Protein AF-A0A7J2LQW2-F1 (afdb_monomer_lite)

Sequence (374 aa):
MGKTPFALLLSLLLRRKNINVIALDFNSLNPDFYEIMKRVYTGKLSVITEVNGERFSYPMAIYEATTKSGGKVWVVSRADKYRYIPYPPYLIFDTIIKLKKIIREPTFIIVDTNLNIPAFNIALASSLELAKKLTSMFRDIYFFHIWTPGTLRKAPFGLTMMHEKTEIELIGSTVTTFSRYGIPLFGRNGENIIHIVTPRFFEAVLPDSFRAKILFLLRRIFGGTLNEAMVPIYDERRFWGNLLVELPTAYERSLRLITIRELSLMKSEFDRVVRELITTYRDFAVEADPLDIEIVFFSFILNHAMERATRTMPLNMIIIPFMVRKLVNFVDAMLLPSVLSEDSIIEREGIIGKIFEIWVNKVLLPGKIRMLRE

pLDDT: mean 81.68, std 13.3, range [39.91, 96.75]

Foldseek 3Di:
DDPLLVLLLLQLLQQQVQAAEESEEQALDPPPSLVLVCLAFPFDWDWDQDDPPHGQPAIKIWTFGDDPDGYTYIYIYGPPSNPPDRDQPLSVLVVVLRVCRVPVDRYDYRYDHPDDLLSLQDPDPSSLVSLQSSVVVDLAAAAEDEDELQQLPVDQQPDDPPPDDHNLRSNQVRLCNNLVVVRCNCHNFNLRYQYEYEFAAADADAQDPVLVVLVVVLCVVLPNDPPPLQACHPDPVSVLVVCLVLQLVQLQQDLAGDGSVNSNVLSVVLVVSSVVCCVVPVCCSPPPDSRSSSRSVSSSCCSSQQPPVRRHGHLSYQYDYYDHNQVVVVSVCSPDPDRDHSCVSLVSCPSVSSSVSSSCVRRVVVPSSSVSSD

Radius of gyration: 21.35 Å; chains: 1; bounding box: 48×47×58 Å

Secondary structure (DSSP, 8-state):
--HHHHHHHHHHHHHHTT--EEEEE---SSS-HHHHHHHH-EEEEEEEEEETTEEEEEEEEEEEEE-SSSS-EEEEEETTGGG-PPPPHHHHHHHHHHHHHH--S--EEEEE-S--GGGG----HHHHHHHHHHHHH-S---EEEEE-HHHH--SPTT---TTPPPHHHHHHHHHHHHHHTT--TT-SSSTTEEEEE-----S-----HHHHHHHHHHHHHTTS---GGGSTTS-HHHHHHHHHHHHHHHHHH------HHHHHHHHHHHHHHHHHHHHHSTTHHHH--HHHHHHHHHHHHHHHHSBTTTTB--TTEEE-SS--HHHHHHHHHTTSSS---HHHHHHHHHHHHHHHHHHIIIIITTTHHHHTT-

Structure (mmCIF, N/CA/C/O backbone):
data_AF-A0A7J2LQW2-F1
#
_entry.id   AF-A0A7J2LQW2-F1
#
loop_
_atom_site.group_PDB
_atom_site.id
_atom_site.type_symbol
_atom_site.label_atom_id
_atom_site.label_alt_id
_atom_site.label_comp_id
_atom_site.label_asym_id
_atom_site.label_entity_id
_atom_site.label_seq_id
_atom_site.pdbx_PDB_ins_code
_atom_site.Cartn_x
_atom_site.Cartn_y
_atom_site.Cartn_z
_atom_site.occupancy
_atom_site.B_iso_or_equiv
_atom_site.auth_seq_id
_atom_site.auth_comp_id
_atom_site.auth_asym_id
_atom_site.auth_atom_id
_atom_site.pdbx_PDB_model_num
ATOM 1 N N . MET A 1 1 ? 12.384 -3.737 4.140 1.00 39.91 1 MET A N 1
ATOM 2 C CA . MET A 1 1 ? 12.402 -2.266 4.311 1.00 39.91 1 MET A CA 1
ATOM 3 C C . MET A 1 1 ? 10.997 -1.709 4.094 1.00 39.91 1 MET A C 1
ATOM 5 O O . MET A 1 1 ? 10.323 -2.185 3.191 1.00 39.91 1 MET A O 1
ATOM 9 N N . GLY A 1 2 ? 10.578 -0.699 4.868 1.00 59.34 2 GLY A N 1
ATOM 10 C CA . GLY A 1 2 ? 9.870 0.457 4.292 1.00 59.34 2 GLY A CA 1
ATOM 11 C C . GLY A 1 2 ? 8.355 0.646 4.470 1.00 59.34 2 GLY A C 1
ATOM 12 O O . GLY A 1 2 ? 7.875 1.667 3.999 1.00 59.34 2 GLY A O 1
ATOM 13 N N . LYS A 1 3 ? 7.579 -0.234 5.126 1.00 74.81 3 LYS A N 1
ATOM 14 C CA . LYS A 1 3 ? 6.113 -0.017 5.265 1.00 74.81 3 LYS A CA 1
ATOM 15 C C . LYS A 1 3 ? 5.741 1.087 6.262 1.00 74.81 3 LYS A C 1
ATOM 17 O O . LYS A 1 3 ? 4.879 1.908 5.956 1.00 74.81 3 LYS A O 1
ATOM 22 N N . THR A 1 4 ? 6.433 1.146 7.397 1.00 80.56 4 THR A N 1
ATOM 23 C CA . THR A 1 4 ? 6.228 2.148 8.454 1.00 80.56 4 THR A CA 1
ATOM 24 C C . THR A 1 4 ? 6.240 3.594 7.948 1.00 80.56 4 THR A C 1
ATOM 26 O O . THR A 1 4 ? 5.306 4.325 8.263 1.00 80.56 4 THR A O 1
ATOM 29 N N . PRO A 1 5 ? 7.211 4.019 7.114 1.00 79.44 5 PRO A N 1
ATOM 30 C CA . PRO A 1 5 ? 7.138 5.276 6.376 1.00 79.44 5 PRO A CA 1
ATOM 31 C C . PRO A 1 5 ? 5.784 5.631 5.752 1.00 79.44 5 PRO A C 1
ATOM 33 O O . PRO A 1 5 ? 5.264 6.727 5.951 1.00 79.44 5 PRO A O 1
ATOM 36 N N . PHE A 1 6 ? 5.194 4.694 5.009 1.00 83.69 6 PHE A N 1
ATOM 37 C CA . PHE A 1 6 ? 3.928 4.914 4.319 1.00 83.69 6 PHE A CA 1
ATOM 38 C C . PHE A 1 6 ? 2.755 4.944 5.295 1.00 83.69 6 PHE A C 1
ATOM 40 O O . PHE A 1 6 ? 1.860 5.773 5.142 1.00 83.69 6 PHE A O 1
ATOM 47 N N . ALA A 1 7 ? 2.776 4.083 6.318 1.00 89.06 7 ALA A N 1
ATOM 48 C CA . ALA A 1 7 ? 1.784 4.099 7.391 1.00 89.06 7 ALA A CA 1
ATOM 49 C C . ALA A 1 7 ? 1.795 5.438 8.148 1.00 89.06 7 ALA A C 1
ATOM 51 O O . ALA A 1 7 ? 0.736 6.022 8.397 1.00 89.06 7 ALA A O 1
ATOM 52 N N . LEU A 1 8 ? 2.987 5.963 8.447 1.00 87.44 8 LEU A N 1
ATOM 53 C CA . LEU A 1 8 ? 3.174 7.268 9.069 1.00 87.44 8 LEU A CA 1
ATOM 54 C C . LEU A 1 8 ? 2.647 8.389 8.181 1.00 87.44 8 LEU A C 1
ATOM 56 O O . LEU A 1 8 ? 1.793 9.159 8.617 1.00 87.44 8 LEU A O 1
ATOM 60 N N . LEU A 1 9 ? 3.098 8.449 6.928 1.00 87.69 9 LEU A N 1
ATOM 61 C CA . LEU A 1 9 ? 2.683 9.484 5.990 1.00 87.69 9 LEU A CA 1
ATOM 62 C C . LEU A 1 9 ? 1.159 9.502 5.806 1.00 87.69 9 LEU A C 1
ATOM 64 O O . LEU A 1 9 ? 0.535 10.558 5.902 1.00 87.69 9 LEU A O 1
ATOM 68 N N . LEU A 1 10 ? 0.545 8.333 5.606 1.00 92.06 10 LEU A N 1
ATOM 69 C CA . LEU A 1 10 ? -0.902 8.212 5.447 1.00 92.06 10 LEU A CA 1
ATOM 70 C C . LEU A 1 10 ? -1.658 8.670 6.702 1.00 92.06 10 LEU A C 1
ATOM 72 O O . LEU A 1 10 ? -2.647 9.395 6.590 1.00 92.06 10 LEU A O 1
ATOM 76 N N . SER A 1 11 ? -1.170 8.304 7.891 1.00 93.06 11 SER A N 1
ATOM 77 C CA . SER A 1 11 ? -1.767 8.719 9.165 1.00 93.06 11 SER A CA 1
ATOM 78 C C . SER A 1 11 ? -1.742 10.239 9.337 1.00 93.06 11 SER A C 1
ATOM 80 O O . SER A 1 11 ? -2.763 10.840 9.675 1.00 93.06 11 SER A O 1
ATOM 82 N N . LEU A 1 12 ? -0.602 10.876 9.051 1.00 90.94 12 LEU A N 1
ATOM 83 C CA . LEU A 1 12 ? -0.445 12.329 9.153 1.00 90.94 12 LEU A CA 1
ATOM 84 C C . LEU A 1 12 ? -1.312 13.075 8.128 1.00 90.94 12 LEU A C 1
ATOM 86 O O . LEU A 1 12 ? -1.996 14.039 8.478 1.00 90.94 12 LEU A O 1
ATOM 90 N N . LEU A 1 13 ? -1.333 12.615 6.873 1.00 92.44 13 LEU A N 1
ATOM 91 C CA . LEU A 1 13 ? -2.119 13.240 5.805 1.00 92.44 13 LEU A CA 1
ATOM 92 C C . LEU A 1 13 ? -3.627 13.179 6.076 1.00 92.44 13 LEU A C 1
ATOM 94 O O . LEU A 1 13 ? -4.317 14.183 5.897 1.00 92.44 13 LEU A O 1
ATOM 98 N N . LEU A 1 14 ? -4.144 12.033 6.532 1.00 94.44 14 LEU A N 1
ATOM 99 C CA . LEU A 1 14 ? -5.560 11.897 6.889 1.00 94.44 14 LEU A CA 1
ATOM 100 C C . LEU A 1 14 ? -5.917 12.816 8.059 1.00 94.44 14 LEU A C 1
ATOM 102 O O . LEU A 1 14 ? -6.865 13.598 7.967 1.00 94.44 14 LEU A O 1
ATOM 106 N N . ARG A 1 15 ? -5.103 12.811 9.118 1.00 93.81 15 ARG A N 1
ATOM 107 C CA . ARG A 1 15 ? -5.298 13.690 10.273 1.00 93.81 15 ARG A CA 1
ATOM 108 C C . ARG A 1 15 ? -5.349 15.162 9.885 1.00 93.81 15 ARG A C 1
ATOM 110 O O . ARG A 1 15 ? -6.221 15.900 10.345 1.00 93.81 15 ARG A O 1
ATOM 117 N N . ARG A 1 16 ? -4.430 15.618 9.025 1.00 91.69 16 ARG A N 1
ATOM 118 C CA . ARG A 1 16 ? -4.406 17.003 8.517 1.00 91.69 16 ARG A CA 1
ATOM 119 C C . ARG A 1 16 ? -5.678 17.402 7.782 1.00 91.69 16 ARG A C 1
ATOM 121 O O . ARG A 1 16 ? -6.034 18.573 7.803 1.00 91.69 16 ARG A O 1
ATOM 128 N N . LYS A 1 17 ? -6.398 16.434 7.223 1.00 92.25 17 LYS A N 1
ATOM 129 C CA . LYS A 1 17 ? -7.688 16.624 6.551 1.00 92.25 17 LYS A CA 1
ATOM 130 C C . LYS A 1 17 ? -8.886 16.505 7.501 1.00 92.25 17 LYS A C 1
ATOM 132 O O . LYS A 1 17 ? -9.990 16.235 7.049 1.00 92.25 17 LYS A O 1
ATOM 137 N N . ASN A 1 18 ? -8.681 16.724 8.803 1.00 94.31 18 ASN A N 1
ATOM 138 C CA . ASN A 1 18 ? -9.702 16.615 9.855 1.00 94.31 18 ASN A CA 1
ATOM 139 C C . ASN A 1 18 ? -10.311 15.209 10.006 1.00 94.31 18 ASN A C 1
ATOM 141 O O . ASN A 1 18 ? -11.432 15.064 10.488 1.00 94.31 18 ASN A O 1
ATOM 145 N N . ILE A 1 19 ? -9.580 14.164 9.612 1.00 95.00 19 ILE A N 1
ATOM 146 C CA . ILE A 1 19 ? -10.032 12.777 9.750 1.00 95.00 19 ILE A CA 1
ATOM 147 C C . ILE A 1 19 ? -9.387 12.170 10.986 1.00 95.00 19 ILE A C 1
ATOM 149 O O . ILE A 1 19 ? -8.173 12.242 11.159 1.00 95.00 19 ILE A O 1
ATOM 153 N N . ASN A 1 20 ? -10.192 11.551 11.841 1.00 96.31 20 ASN A N 1
ATOM 154 C CA . ASN A 1 20 ? -9.673 10.865 13.013 1.00 96.31 20 ASN A CA 1
ATOM 155 C C . ASN A 1 20 ? -8.912 9.587 12.611 1.00 96.31 20 ASN A C 1
ATOM 157 O O . ASN A 1 20 ? -9.374 8.822 11.757 1.00 96.31 20 ASN A O 1
ATOM 161 N N . VAL A 1 21 ? -7.774 9.323 13.254 1.00 96.50 21 VAL A N 1
ATOM 162 C CA . VAL A 1 21 ? -6.880 8.206 12.909 1.00 96.50 21 VAL A CA 1
ATOM 163 C C . VAL A 1 21 ? -6.527 7.377 14.140 1.00 96.50 21 VAL A C 1
ATOM 165 O O . VAL A 1 21 ? -6.181 7.911 15.190 1.00 96.50 21 VAL A O 1
ATOM 168 N N . ILE A 1 22 ? -6.563 6.055 13.990 1.00 96.75 22 ILE A N 1
ATOM 169 C CA . ILE A 1 22 ? -5.930 5.111 14.910 1.00 96.75 22 ILE A CA 1
ATOM 170 C C . ILE A 1 22 ? -4.676 4.576 14.216 1.00 96.75 22 ILE A C 1
ATOM 172 O O . ILE A 1 22 ? -4.778 3.834 13.241 1.00 96.75 22 ILE A O 1
ATOM 176 N N . ALA A 1 23 ? -3.507 4.969 14.707 1.00 94.56 23 ALA A N 1
ATOM 177 C CA . ALA A 1 23 ? -2.205 4.495 14.258 1.00 94.56 23 ALA A CA 1
ATOM 178 C C . ALA A 1 23 ? -1.818 3.260 15.082 1.00 94.56 23 ALA A C 1
ATOM 180 O O . ALA A 1 23 ? -1.427 3.388 16.240 1.00 94.56 23 ALA A O 1
ATOM 181 N N . LEU A 1 24 ? -1.980 2.069 14.509 1.00 93.00 24 LEU A N 1
ATOM 182 C CA . LEU A 1 24 ? -1.768 0.790 15.179 1.00 93.00 24 LEU A CA 1
ATOM 183 C C . LEU A 1 24 ? -0.436 0.173 14.758 1.00 93.00 24 LEU A C 1
ATOM 185 O O . LEU A 1 24 ? -0.242 -0.169 13.594 1.00 93.00 24 LEU A O 1
ATOM 189 N N . ASP A 1 25 ? 0.464 0.000 15.715 1.00 89.38 25 ASP A N 1
ATOM 190 C CA . ASP A 1 25 ? 1.800 -0.529 15.487 1.00 89.38 25 ASP A CA 1
ATOM 191 C C . ASP A 1 25 ? 1.918 -1.989 15.942 1.00 89.38 25 ASP A C 1
ATOM 193 O O . ASP A 1 25 ? 1.952 -2.308 17.137 1.00 89.38 25 ASP A O 1
ATOM 197 N N . PHE A 1 26 ? 2.008 -2.881 14.957 1.00 87.12 26 PHE A N 1
ATOM 198 C CA . PHE A 1 26 ? 2.367 -4.286 15.133 1.00 87.12 26 PHE A CA 1
ATOM 199 C C . PHE A 1 26 ? 3.705 -4.637 14.489 1.00 87.12 26 PHE A C 1
ATOM 201 O O . PHE A 1 26 ? 4.061 -5.819 14.417 1.00 87.12 26 PHE A O 1
ATOM 208 N N . ASN A 1 27 ? 4.463 -3.640 14.039 1.00 77.25 27 ASN A N 1
ATOM 209 C CA . ASN A 1 27 ? 5.813 -3.853 13.574 1.00 77.25 27 ASN A CA 1
ATOM 210 C C . ASN A 1 27 ? 6.744 -4.002 14.789 1.00 77.25 27 ASN A C 1
ATOM 212 O O . ASN A 1 27 ? 6.784 -3.175 15.698 1.00 77.25 27 ASN A O 1
ATOM 216 N N . SER A 1 28 ? 7.475 -5.114 14.841 1.00 64.19 28 SER A N 1
ATOM 217 C CA . SER A 1 28 ? 8.433 -5.407 15.914 1.00 64.19 28 SER A CA 1
ATOM 218 C C . SER A 1 28 ? 9.853 -4.929 15.601 1.00 64.19 28 SER A C 1
ATOM 220 O O . SER A 1 28 ? 10.755 -5.169 16.395 1.00 64.19 28 SER A O 1
ATOM 222 N N . LEU A 1 29 ? 10.073 -4.324 14.432 1.00 63.72 29 LEU A N 1
ATOM 223 C CA . LEU A 1 29 ? 11.376 -3.845 13.974 1.00 63.72 29 LEU A CA 1
ATOM 224 C C . LEU A 1 29 ? 11.403 -2.316 13.944 1.00 63.72 29 LEU A C 1
ATOM 226 O O . LEU A 1 29 ? 10.379 -1.688 13.692 1.00 63.72 29 LEU A O 1
ATOM 230 N N . ASN A 1 30 ? 12.590 -1.732 14.125 1.00 58.97 30 ASN A N 1
ATOM 231 C CA . ASN A 1 30 ? 12.805 -0.311 13.854 1.00 58.97 30 ASN A CA 1
ATOM 232 C C . ASN A 1 30 ? 12.555 -0.017 12.363 1.00 58.97 30 ASN A C 1
ATOM 234 O O . ASN A 1 30 ? 12.990 -0.806 11.513 1.00 58.97 30 ASN A O 1
ATOM 238 N N . PRO A 1 31 ? 11.894 1.102 12.014 1.00 65.38 31 PRO A N 1
ATOM 239 C CA . PRO A 1 31 ? 11.386 2.175 12.885 1.00 65.38 31 PRO A CA 1
ATOM 240 C C . PRO A 1 31 ? 10.177 1.797 13.745 1.00 65.38 31 PRO A C 1
ATOM 242 O O . PRO A 1 31 ? 9.243 1.161 13.271 1.00 65.38 31 PRO A O 1
ATOM 245 N N . ASP A 1 32 ? 10.167 2.292 14.981 1.00 75.88 32 ASP A N 1
ATOM 246 C CA . ASP A 1 32 ? 9.054 2.142 15.917 1.00 75.88 32 ASP A CA 1
ATOM 247 C C . ASP A 1 32 ? 7.948 3.175 15.629 1.00 75.88 32 ASP A C 1
ATOM 249 O O . ASP A 1 32 ? 8.036 4.329 16.056 1.00 75.88 32 ASP A O 1
ATOM 253 N N . PHE A 1 33 ? 6.917 2.775 14.874 1.00 81.69 33 PHE A N 1
ATOM 254 C CA . PHE A 1 33 ? 5.819 3.659 14.465 1.00 81.69 33 PHE A CA 1
ATOM 255 C C . PHE A 1 33 ? 5.127 4.329 15.662 1.00 81.69 33 PHE A C 1
ATOM 257 O O . PHE A 1 33 ? 4.830 5.527 15.626 1.00 81.69 33 PHE A O 1
ATOM 264 N N . TYR A 1 34 ? 4.916 3.571 16.737 1.00 84.94 34 TYR A N 1
ATOM 265 C CA . TYR A 1 34 ? 4.301 4.051 17.967 1.00 84.94 34 TYR A CA 1
ATOM 266 C C . TYR A 1 34 ? 5.152 5.116 18.669 1.00 84.94 34 TYR A C 1
ATOM 268 O O . TYR A 1 34 ? 4.647 6.189 19.010 1.00 84.94 34 TYR A O 1
ATOM 276 N N . GLU A 1 35 ? 6.449 4.861 18.851 1.00 82.31 35 GLU A N 1
ATOM 277 C CA . GLU A 1 35 ? 7.346 5.816 19.510 1.00 82.31 35 GLU A CA 1
ATOM 278 C C . GLU A 1 35 ? 7.574 7.076 18.673 1.00 82.31 35 GLU A C 1
ATOM 280 O O . GLU A 1 35 ? 7.648 8.172 19.230 1.00 82.31 35 GLU A O 1
ATOM 285 N N . ILE A 1 36 ? 7.612 6.958 17.344 1.00 80.81 36 ILE A N 1
ATOM 286 C CA . ILE A 1 36 ? 7.686 8.116 16.445 1.00 80.81 36 ILE A CA 1
ATOM 287 C C . ILE A 1 36 ? 6.479 9.030 16.660 1.00 80.81 36 ILE A C 1
ATOM 289 O O . ILE A 1 36 ? 6.639 10.218 16.934 1.00 80.81 36 ILE A O 1
ATOM 293 N N . MET A 1 37 ? 5.266 8.480 16.594 1.00 84.81 37 MET A N 1
ATOM 294 C CA . MET A 1 37 ? 4.038 9.262 16.747 1.00 84.81 37 MET A CA 1
ATOM 295 C C . MET A 1 37 ? 3.926 9.893 18.145 1.00 84.81 37 MET A C 1
ATOM 297 O O . MET A 1 37 ? 3.519 11.047 18.262 1.00 84.81 37 MET A O 1
ATOM 301 N N . LYS A 1 38 ? 4.364 9.198 19.202 1.00 84.88 38 LYS A N 1
ATOM 302 C CA . LYS A 1 38 ? 4.443 9.754 20.567 1.00 84.88 38 LYS A CA 1
ATOM 303 C C . LYS A 1 38 ? 5.435 10.902 20.728 1.00 84.88 38 LYS A C 1
ATOM 305 O O . LYS A 1 38 ? 5.290 11.687 21.656 1.00 84.88 38 LYS A O 1
ATOM 310 N N . ARG A 1 39 ? 6.463 10.995 19.883 1.00 82.38 39 ARG A N 1
ATOM 311 C CA . ARG A 1 39 ? 7.388 12.141 19.887 1.00 82.38 39 ARG A CA 1
ATOM 312 C C . ARG A 1 39 ? 6.796 13.353 19.173 1.00 82.38 39 ARG A C 1
ATOM 314 O O . ARG A 1 39 ? 7.103 14.475 19.555 1.00 82.38 39 ARG A O 1
ATOM 321 N N . VAL A 1 40 ? 5.949 13.127 18.164 1.00 81.94 40 VAL A N 1
ATOM 322 C CA . VAL A 1 40 ? 5.261 14.199 17.422 1.00 81.94 40 VAL A CA 1
ATOM 323 C C . VAL A 1 40 ? 4.186 14.872 18.275 1.00 81.94 40 VAL A C 1
ATOM 325 O O . VAL A 1 40 ? 4.000 16.087 18.189 1.00 81.94 40 VAL A O 1
ATOM 328 N N . TYR A 1 41 ? 3.470 14.096 19.090 1.00 84.31 41 TYR A N 1
ATOM 329 C CA . TYR A 1 41 ? 2.323 14.578 19.856 1.00 84.31 41 TYR A CA 1
ATOM 330 C C . TYR A 1 41 ? 2.524 14.425 21.357 1.00 84.31 41 TYR A C 1
ATOM 332 O O . TYR A 1 41 ? 3.050 13.423 21.824 1.00 84.31 41 TYR A O 1
ATOM 340 N N . THR A 1 42 ? 2.007 15.380 22.127 1.00 85.88 42 THR A N 1
ATOM 341 C CA . THR A 1 42 ? 1.726 15.160 23.552 1.00 85.88 42 THR A CA 1
ATOM 342 C C . THR A 1 42 ? 0.391 14.431 23.703 1.00 85.88 42 THR A C 1
ATOM 344 O O . THR A 1 42 ? -0.355 14.311 22.736 1.00 85.88 42 THR A O 1
ATOM 347 N N . GLY A 1 43 ? 0.062 13.916 24.887 1.00 89.38 43 GLY A N 1
ATOM 348 C CA . GLY A 1 43 ? -1.100 13.044 25.030 1.00 89.38 43 GLY A CA 1
ATOM 349 C C . GLY A 1 43 ? -1.122 12.240 26.320 1.00 89.38 43 GLY A C 1
ATOM 350 O O . GLY A 1 43 ? -0.210 12.324 27.148 1.00 89.38 43 GLY A O 1
ATOM 351 N N . LYS A 1 44 ? -2.186 11.454 26.485 1.00 92.00 44 LYS A N 1
ATOM 352 C CA . LYS A 1 44 ? -2.431 10.624 27.667 1.00 92.00 44 LYS A CA 1
ATOM 353 C C . LYS A 1 44 ? -2.269 9.149 27.326 1.00 92.00 44 LYS A C 1
ATOM 355 O O . LYS A 1 44 ? -2.882 8.648 26.388 1.00 92.00 44 LYS A O 1
ATOM 360 N N . LEU A 1 45 ? -1.475 8.448 28.132 1.00 92.00 45 LEU A N 1
ATOM 361 C CA . LEU A 1 45 ? -1.301 7.004 28.027 1.00 92.00 45 LEU A CA 1
ATOM 362 C C . LEU A 1 45 ? -2.337 6.266 28.880 1.00 92.00 45 LEU A C 1
ATOM 364 O O . LEU A 1 45 ? -2.580 6.615 30.035 1.00 92.00 45 LEU A O 1
ATOM 368 N N . SER A 1 46 ? -2.895 5.204 28.317 1.00 93.19 46 SER A N 1
ATOM 369 C CA . SER A 1 46 ? -3.708 4.213 29.013 1.00 93.19 46 SER A CA 1
ATOM 370 C C . SER A 1 46 ? -3.302 2.810 28.570 1.00 93.19 46 SER A C 1
ATOM 372 O O . SER A 1 46 ? -2.785 2.625 27.468 1.00 93.19 46 SER A O 1
ATOM 374 N N . VAL A 1 47 ? -3.516 1.818 29.433 1.00 93.12 47 VAL A N 1
ATOM 375 C CA . VAL A 1 47 ? -3.314 0.406 29.097 1.00 93.12 47 VAL A CA 1
ATOM 376 C C . VAL A 1 47 ? -4.640 -0.311 29.257 1.00 93.12 47 VAL A C 1
ATOM 378 O O . VAL A 1 47 ? -5.293 -0.191 30.291 1.00 93.12 47 VAL A O 1
ATOM 381 N N . ILE A 1 48 ? -5.026 -1.055 28.228 1.00 93.44 48 ILE A N 1
ATOM 382 C CA . ILE A 1 48 ? -6.254 -1.842 28.203 1.00 93.44 48 ILE A CA 1
ATOM 383 C C . ILE A 1 48 ? -5.920 -3.326 28.057 1.00 93.44 48 ILE A C 1
ATOM 385 O O . ILE A 1 48 ? -5.005 -3.717 27.331 1.00 93.44 48 ILE A O 1
ATOM 389 N N . THR A 1 49 ? -6.675 -4.166 28.752 1.00 93.06 49 THR A N 1
ATOM 390 C CA . THR A 1 49 ? -6.503 -5.627 28.742 1.00 93.06 49 THR A CA 1
ATOM 391 C C . THR A 1 49 ? -7.751 -6.353 28.253 1.00 93.06 49 THR A C 1
ATOM 393 O O . THR A 1 49 ? -7.653 -7.486 27.783 1.00 93.06 49 THR A O 1
ATOM 396 N N . GLU A 1 50 ? -8.914 -5.701 28.283 1.00 94.00 50 GLU A N 1
ATOM 397 C CA . GLU A 1 50 ? -10.193 -6.264 27.854 1.00 94.00 50 GLU A CA 1
ATOM 398 C C . GLU A 1 50 ? -11.186 -5.188 27.398 1.00 94.00 50 GLU A C 1
ATOM 400 O O . GLU A 1 50 ? -11.029 -4.002 27.691 1.00 94.00 50 GLU A O 1
ATOM 405 N N . VAL A 1 51 ? -12.218 -5.613 26.667 1.00 94.00 51 VAL A N 1
ATOM 406 C CA . VAL A 1 51 ? -13.378 -4.793 26.299 1.00 94.00 51 VAL A CA 1
ATOM 407 C C . VAL A 1 51 ? -14.649 -5.630 26.380 1.00 94.00 51 VAL A C 1
ATOM 409 O O . VAL A 1 51 ? -14.743 -6.681 25.753 1.00 94.00 51 VAL A O 1
ATOM 412 N N . ASN A 1 52 ? -15.647 -5.165 27.136 1.00 91.31 52 ASN A N 1
ATOM 413 C CA . ASN A 1 52 ? -16.922 -5.870 27.341 1.00 91.31 52 ASN A CA 1
ATOM 414 C C . ASN A 1 52 ? -16.738 -7.347 27.767 1.00 91.31 52 ASN A C 1
ATOM 416 O O . ASN A 1 52 ? -17.435 -8.225 27.263 1.00 91.31 52 ASN A O 1
ATOM 420 N N . GLY A 1 53 ? -15.759 -7.632 28.632 1.00 89.81 53 GLY A N 1
ATOM 421 C CA . GLY A 1 53 ? -15.419 -8.992 29.076 1.00 89.81 53 GLY A CA 1
ATOM 422 C C . GLY A 1 53 ? -14.599 -9.831 28.080 1.00 89.81 53 GLY A C 1
ATOM 423 O O . GLY A 1 53 ? -14.148 -10.919 28.428 1.00 89.81 53 GLY A O 1
ATOM 424 N N . GLU A 1 54 ? -14.349 -9.346 26.858 1.00 92.19 54 GLU A N 1
ATOM 425 C CA . GLU A 1 54 ? -13.449 -9.996 25.900 1.00 92.19 54 GLU A CA 1
ATOM 426 C C . GLU A 1 54 ? -12.003 -9.521 26.124 1.00 92.19 54 GLU A C 1
ATOM 428 O O . GLU A 1 54 ? -11.673 -8.358 25.876 1.00 92.19 54 GLU A O 1
ATOM 433 N N . ARG A 1 55 ? -11.109 -10.424 26.540 1.00 92.62 55 ARG A N 1
ATOM 434 C CA . ARG A 1 55 ? -9.681 -10.111 26.725 1.00 92.62 55 ARG A CA 1
ATOM 435 C C . ARG A 1 55 ? -8.960 -9.912 25.399 1.00 92.62 55 ARG A C 1
ATOM 437 O O . ARG A 1 55 ? -9.196 -10.648 24.440 1.00 92.62 55 ARG A O 1
ATOM 444 N N . PHE A 1 56 ? -8.036 -8.960 25.345 1.00 90.81 56 PHE A N 1
ATOM 445 C CA . PHE A 1 56 ? -7.038 -8.924 24.280 1.00 90.81 56 PHE A CA 1
ATOM 446 C C . PHE A 1 56 ? -6.026 -10.052 24.489 1.00 90.81 56 PHE A C 1
ATOM 448 O O . PHE A 1 56 ? -5.678 -10.380 25.622 1.00 90.81 56 PHE A O 1
ATOM 455 N N . SER A 1 57 ? -5.512 -10.625 23.399 1.00 87.62 57 SER A N 1
ATOM 456 C CA . SER A 1 57 ? -4.427 -11.614 23.493 1.00 87.62 57 SER A CA 1
ATOM 457 C C . SER A 1 57 ? -3.147 -11.022 24.084 1.00 87.62 57 SER A C 1
ATOM 459 O O . SER A 1 57 ? -2.376 -11.739 24.713 1.00 87.62 57 SER A O 1
ATOM 461 N N . TYR A 1 58 ? -2.946 -9.715 23.900 1.00 87.69 58 TYR A N 1
ATOM 462 C CA . TYR A 1 58 ? -1.866 -8.937 24.497 1.00 87.69 58 TYR A CA 1
ATOM 463 C C . TYR A 1 58 ? -2.438 -7.610 25.006 1.00 87.69 58 TYR A C 1
ATOM 465 O O . TYR A 1 58 ? -3.247 -7.016 24.291 1.00 87.69 58 TYR A O 1
ATOM 473 N N . PRO A 1 59 ? -2.037 -7.119 26.193 1.00 90.25 59 PRO A N 1
ATOM 474 C CA . PRO A 1 59 ? -2.420 -5.786 26.644 1.00 90.25 59 PRO A CA 1
ATOM 475 C C . PRO A 1 59 ? -2.021 -4.721 25.619 1.00 90.25 59 PRO A C 1
ATOM 477 O O . PRO A 1 59 ? -0.915 -4.758 25.072 1.00 90.25 59 PRO A O 1
ATOM 480 N N . MET A 1 60 ? -2.907 -3.761 25.376 1.00 92.38 60 MET A N 1
ATOM 481 C CA . MET A 1 60 ? -2.681 -2.691 24.408 1.00 92.38 60 MET A CA 1
ATOM 482 C C . MET A 1 60 ? -2.423 -1.377 25.137 1.00 92.38 60 MET A C 1
ATOM 484 O O . MET A 1 60 ? -3.205 -0.963 25.992 1.00 92.38 60 MET A O 1
ATOM 488 N N . ALA A 1 61 ? -1.328 -0.715 24.784 1.00 92.31 61 ALA A N 1
ATOM 489 C CA . ALA A 1 61 ? -1.052 0.660 25.152 1.00 92.31 61 ALA A CA 1
ATOM 490 C C . ALA A 1 61 ? -1.767 1.581 24.157 1.00 92.31 61 ALA A C 1
ATOM 492 O O . ALA A 1 61 ? -1.548 1.483 22.951 1.00 92.31 61 ALA A O 1
ATOM 493 N N . ILE A 1 62 ? -2.629 2.462 24.661 1.00 94.12 62 ILE A N 1
ATOM 494 C CA . ILE A 1 62 ? -3.320 3.485 23.877 1.00 94.12 62 ILE A CA 1
ATOM 495 C C . ILE A 1 62 ? -2.840 4.848 24.352 1.00 94.12 62 ILE A C 1
ATOM 497 O O . ILE A 1 62 ? -3.089 5.250 25.491 1.00 94.12 62 ILE A O 1
ATOM 501 N N . TYR A 1 63 ? -2.177 5.559 23.451 1.00 94.06 63 TYR A N 1
ATOM 502 C CA . TYR A 1 63 ? -1.791 6.946 23.611 1.00 94.06 63 TYR A CA 1
ATOM 503 C C . TYR A 1 63 ? -2.774 7.836 22.850 1.00 94.06 63 TYR A C 1
ATOM 505 O O . TYR A 1 63 ? -2.770 7.878 21.620 1.00 94.06 63 TYR A O 1
ATOM 513 N N . GLU A 1 64 ? -3.641 8.529 23.578 1.00 94.88 64 GLU A N 1
ATOM 514 C CA . GLU A 1 64 ? -4.539 9.530 23.007 1.00 94.88 64 GLU A CA 1
ATOM 515 C C . GLU A 1 64 ? -3.773 10.843 22.846 1.00 94.88 64 GLU A C 1
ATOM 517 O O . GLU A 1 64 ? -3.419 11.492 23.833 1.00 94.88 64 GLU A O 1
ATOM 522 N N . ALA A 1 65 ? -3.472 11.195 21.599 1.00 92.44 65 ALA A N 1
ATOM 523 C CA . ALA A 1 65 ? -2.663 12.352 21.264 1.00 92.44 65 ALA A CA 1
ATOM 524 C C . ALA A 1 65 ? -3.491 13.645 21.285 1.00 92.44 65 ALA A C 1
ATOM 526 O O . ALA A 1 65 ? -4.565 13.745 20.691 1.00 92.44 65 ALA A O 1
ATOM 527 N N . THR A 1 66 ? -2.937 14.668 21.925 1.00 87.94 66 THR A N 1
ATOM 528 C CA . THR A 1 66 ? -3.439 16.038 21.936 1.00 87.94 66 THR A CA 1
ATOM 529 C C . THR A 1 66 ? -2.970 16.757 20.674 1.00 87.94 66 THR A C 1
ATOM 531 O O . THR A 1 66 ? -1.790 17.073 20.511 1.00 87.94 66 THR A O 1
ATOM 534 N N . THR A 1 67 ? -3.903 17.054 19.773 1.00 86.00 67 THR A N 1
ATOM 535 C CA . THR A 1 67 ? -3.635 17.745 18.506 1.00 86.00 67 THR A CA 1
ATOM 536 C C . THR A 1 67 ? -4.090 19.204 18.569 1.00 86.00 67 THR A C 1
ATOM 538 O O . THR A 1 67 ? -5.184 19.496 19.044 1.00 86.00 67 THR A O 1
ATOM 541 N N . LYS A 1 68 ? -3.282 20.141 18.052 1.00 82.25 68 LYS A N 1
ATOM 542 C CA . LYS A 1 68 ? -3.639 21.579 18.014 1.00 82.25 68 LYS A CA 1
ATOM 543 C C . LYS A 1 68 ? -4.732 21.914 16.987 1.00 82.25 68 LYS A C 1
ATOM 545 O O . LYS A 1 68 ? -5.453 22.889 17.143 1.00 82.25 68 LYS A O 1
ATOM 550 N N . SER A 1 69 ? -4.814 21.134 15.915 1.00 86.38 69 SER A N 1
ATOM 551 C CA . SER A 1 69 ? -5.760 21.259 14.797 1.00 86.38 69 SER A CA 1
ATOM 552 C C . SER A 1 69 ? -5.911 19.887 14.138 1.00 86.38 69 SER A C 1
ATOM 554 O O . SER A 1 69 ? -5.097 19.012 14.425 1.00 86.38 69 SER A O 1
ATOM 556 N N . GLY A 1 70 ? -6.872 19.682 13.233 1.00 90.31 70 GLY A N 1
ATOM 557 C CA . GLY A 1 70 ? -7.031 18.400 12.535 1.00 90.31 70 GLY A CA 1
ATOM 558 C C . GLY A 1 70 ? -7.930 17.397 13.253 1.00 90.31 70 GLY A C 1
ATOM 559 O O . GLY A 1 70 ? -8.649 17.731 14.192 1.00 90.31 70 GLY A O 1
ATOM 560 N N . GLY A 1 71 ? -7.872 16.150 12.783 1.00 93.19 71 GLY A N 1
ATOM 561 C CA . GLY A 1 71 ? -8.561 15.026 13.409 1.00 93.19 71 GLY A CA 1
ATOM 562 C C . GLY A 1 71 ? -7.830 14.517 14.651 1.00 93.19 71 GLY A C 1
ATOM 563 O O . GLY A 1 71 ? -6.626 14.721 14.811 1.00 93.19 71 GLY A O 1
ATOM 564 N N . LYS A 1 72 ? -8.565 13.812 15.513 1.00 95.31 72 LYS A N 1
ATOM 565 C CA . LYS A 1 72 ? -8.017 13.144 16.699 1.00 95.31 72 LYS A CA 1
ATOM 566 C C . LYS A 1 72 ? -7.102 11.990 16.294 1.00 95.31 72 LYS A C 1
ATOM 568 O O . LYS A 1 72 ? -7.349 11.319 15.287 1.00 95.31 72 LYS A O 1
ATOM 573 N N . VAL A 1 73 ? -6.082 11.723 17.106 1.00 95.56 73 VAL A N 1
ATOM 574 C CA . VAL A 1 73 ? -5.144 10.618 16.882 1.00 95.56 73 VAL A CA 1
ATOM 575 C C . VAL A 1 73 ? -5.068 9.740 18.119 1.00 95.56 73 VAL A C 1
ATOM 577 O O . VAL A 1 73 ? -4.808 10.219 19.219 1.00 95.56 73 VAL A O 1
ATOM 580 N N . TRP A 1 74 ? -5.221 8.437 17.917 1.00 96.31 74 TRP A N 1
ATOM 581 C CA . TRP A 1 74 ? -4.843 7.433 18.905 1.00 96.31 74 TRP A CA 1
ATOM 582 C C . TRP A 1 74 ? -3.680 6.633 18.352 1.00 96.31 74 TRP A C 1
ATOM 584 O O . TRP A 1 74 ? -3.783 6.035 17.283 1.00 96.31 74 TRP A O 1
ATOM 594 N N . VAL A 1 75 ? -2.573 6.618 19.080 1.00 94.06 75 VAL A N 1
ATOM 595 C CA . VAL A 1 75 ? -1.422 5.778 18.766 1.00 94.06 75 VAL A CA 1
ATOM 596 C C . VAL A 1 75 ? -1.519 4.543 19.642 1.00 94.06 75 VAL A C 1
ATOM 598 O O . VAL A 1 75 ? -1.640 4.649 20.861 1.00 94.06 75 VAL A O 1
ATOM 601 N N . VAL A 1 76 ? -1.523 3.368 19.031 1.00 92.75 76 VAL A N 1
ATOM 602 C CA . VAL A 1 76 ? -1.815 2.114 19.716 1.00 92.75 76 VAL A CA 1
ATOM 603 C C . VAL A 1 76 ? -0.717 1.108 19.426 1.00 92.75 76 VAL A C 1
ATOM 605 O O . VAL A 1 76 ? -0.332 0.915 18.277 1.00 92.75 76 VAL A O 1
ATOM 608 N N . SER A 1 77 ? -0.222 0.440 20.459 1.00 90.69 77 SER A N 1
ATOM 609 C CA . SER A 1 77 ? 0.755 -0.641 20.330 1.00 90.69 77 SER A CA 1
ATOM 610 C C . SER A 1 77 ? 0.538 -1.695 21.407 1.00 90.69 77 SER A C 1
ATOM 612 O O . SER A 1 77 ? -0.230 -1.502 22.351 1.00 90.69 77 SER A O 1
ATOM 614 N N . ARG A 1 78 ? 1.201 -2.844 21.275 1.00 87.25 78 ARG A N 1
ATOM 615 C CA . ARG A 1 78 ? 1.288 -3.801 22.384 1.00 87.25 78 ARG A CA 1
ATOM 616 C C . ARG A 1 78 ? 2.061 -3.178 23.542 1.00 87.25 78 ARG A C 1
ATOM 618 O O . ARG A 1 78 ? 3.151 -2.652 23.329 1.00 87.25 78 ARG A O 1
ATOM 625 N N . ALA A 1 79 ? 1.558 -3.322 24.763 1.00 83.00 79 ALA A N 1
ATOM 626 C CA . ALA A 1 79 ? 2.264 -2.844 25.949 1.00 83.00 79 ALA A CA 1
ATOM 627 C C . ALA A 1 79 ? 3.608 -3.575 26.167 1.00 83.00 79 ALA A C 1
ATOM 629 O O . ALA A 1 79 ? 4.553 -2.986 26.679 1.00 83.00 79 ALA A O 1
ATOM 630 N N . ASP A 1 80 ? 3.719 -4.839 25.745 1.00 73.94 80 ASP A N 1
ATOM 631 C CA . ASP A 1 80 ? 4.909 -5.689 25.889 1.00 73.94 80 ASP A CA 1
ATOM 632 C C . ASP A 1 80 ? 5.728 -5.824 24.590 1.00 73.94 80 ASP A C 1
ATOM 634 O O . ASP A 1 80 ? 6.311 -6.876 24.310 1.00 73.94 80 ASP A O 1
ATOM 638 N N . LYS A 1 81 ? 5.801 -4.747 23.793 1.00 67.44 81 LYS A N 1
ATOM 639 C CA . LYS A 1 81 ? 6.399 -4.723 22.443 1.00 67.44 81 LYS A CA 1
ATOM 640 C C . LYS A 1 81 ? 7.793 -5.373 22.330 1.00 67.44 81 LYS A C 1
ATOM 642 O O . LYS A 1 81 ? 8.114 -5.934 21.284 1.00 67.44 81 LYS A O 1
ATOM 647 N N . TYR A 1 82 ? 8.581 -5.386 23.406 1.00 62.31 82 TYR A N 1
ATOM 648 C CA . TYR A 1 82 ? 9.926 -5.974 23.471 1.00 62.31 82 TYR A CA 1
ATOM 649 C C . TYR A 1 82 ? 9.991 -7.505 23.340 1.00 62.31 82 TYR A C 1
ATOM 651 O O . TYR A 1 82 ? 11.083 -8.051 23.213 1.00 62.31 82 TYR A O 1
ATOM 659 N N . ARG A 1 83 ? 8.863 -8.231 23.362 1.00 59.00 83 ARG A N 1
ATOM 660 C CA . ARG A 1 83 ? 8.876 -9.706 23.323 1.00 59.00 83 ARG A CA 1
ATOM 661 C C . ARG A 1 83 ? 9.142 -10.333 21.941 1.00 59.00 83 ARG A C 1
ATOM 663 O O . ARG A 1 83 ? 9.149 -11.550 21.854 1.00 59.00 83 ARG A O 1
ATOM 670 N N . TYR A 1 84 ? 9.384 -9.557 20.878 1.00 59.12 84 TYR A N 1
ATOM 671 C CA . TYR A 1 84 ? 9.778 -10.026 19.525 1.00 59.12 84 TYR A CA 1
ATOM 672 C C . TYR A 1 84 ? 8.971 -11.203 18.927 1.00 59.12 84 TYR A C 1
ATOM 674 O O . TYR A 1 84 ? 9.469 -11.936 18.077 1.00 59.12 84 TYR A O 1
ATOM 682 N N . ILE A 1 85 ? 7.699 -11.374 19.301 1.00 67.25 85 ILE A N 1
ATOM 683 C CA . ILE A 1 85 ? 6.819 -12.368 18.665 1.00 67.25 85 ILE A CA 1
ATOM 684 C C . ILE A 1 85 ? 6.064 -11.682 17.514 1.00 67.25 85 ILE A C 1
ATOM 686 O O . ILE A 1 85 ? 5.368 -10.686 17.782 1.00 67.25 85 ILE A O 1
ATOM 690 N N . PRO A 1 86 ? 6.171 -12.174 16.258 1.00 67.44 86 PRO A N 1
ATOM 691 C CA . PRO A 1 86 ? 5.361 -11.688 15.143 1.00 67.44 86 PRO A CA 1
ATOM 692 C C . PRO A 1 86 ? 3.879 -11.771 15.493 1.00 67.44 86 PRO A C 1
ATOM 694 O O . PRO A 1 86 ? 3.421 -12.796 15.994 1.00 67.44 86 PRO A O 1
ATOM 697 N N . TYR A 1 87 ? 3.128 -10.698 15.253 1.00 77.25 87 TYR A N 1
ATOM 698 C CA . TYR A 1 87 ? 1.704 -10.685 15.567 1.00 77.25 87 TYR A CA 1
ATOM 699 C C . TYR A 1 87 ? 0.955 -11.538 14.529 1.00 77.25 87 TYR A C 1
ATOM 701 O O . TYR A 1 87 ? 1.007 -11.210 13.341 1.00 77.25 87 TYR A O 1
ATOM 709 N N . PRO A 1 88 ? 0.287 -12.638 14.922 1.00 82.75 88 PRO A N 1
ATOM 710 C CA . PRO A 1 88 ? -0.451 -13.470 13.984 1.00 82.75 88 PRO A CA 1
ATOM 711 C C . PRO A 1 88 ? -1.514 -12.657 13.228 1.00 82.75 88 PRO A C 1
ATOM 713 O O . PRO A 1 88 ? -2.188 -11.823 13.844 1.00 82.75 88 PRO A O 1
ATOM 716 N N . PRO A 1 89 ? -1.737 -12.922 11.927 1.00 82.56 89 PRO A N 1
ATOM 717 C CA . PRO A 1 89 ? -2.652 -12.126 11.108 1.00 82.56 89 PRO A CA 1
ATOM 718 C C . PRO A 1 89 ? -4.072 -12.024 11.684 1.00 82.56 89 PRO A C 1
ATOM 720 O O . PRO A 1 89 ? -4.687 -10.964 11.653 1.00 82.56 89 PRO A O 1
ATOM 723 N N . TYR A 1 90 ? -4.595 -13.107 12.263 1.00 85.75 90 TYR A N 1
ATOM 724 C CA . TYR A 1 90 ? -5.942 -13.122 12.838 1.00 85.75 90 TYR A CA 1
ATOM 725 C C . TYR A 1 90 ? -6.052 -12.309 14.136 1.00 85.75 90 TYR A C 1
ATOM 727 O O . TYR A 1 90 ? -7.110 -11.744 14.406 1.00 85.75 90 TYR A O 1
ATOM 735 N N . LEU A 1 91 ? -4.968 -12.192 14.914 1.00 88.31 91 LEU A N 1
ATOM 736 C CA . LEU A 1 91 ? -4.961 -11.331 16.097 1.00 88.31 91 LEU A CA 1
ATOM 737 C C . LEU A 1 91 ? -5.012 -9.854 15.702 1.00 88.31 91 LEU A C 1
ATOM 739 O O . LEU A 1 91 ? -5.591 -9.059 16.438 1.00 88.31 91 LEU A O 1
ATOM 743 N N . ILE A 1 92 ? -4.462 -9.479 14.536 1.00 90.62 92 ILE A N 1
ATOM 744 C CA . ILE A 1 92 ? -4.615 -8.117 13.998 1.00 90.62 92 ILE A CA 1
ATOM 745 C C . ILE A 1 92 ? -6.107 -7.801 13.845 1.00 90.62 92 ILE A C 1
ATOM 747 O O . ILE A 1 92 ? -6.567 -6.771 14.331 1.00 90.62 92 ILE A O 1
ATOM 751 N N . PHE A 1 93 ? -6.874 -8.702 13.221 1.00 92.50 93 PHE A N 1
ATOM 752 C CA . PHE A 1 93 ? -8.310 -8.505 12.997 1.00 92.50 93 PHE A CA 1
ATOM 753 C C . PHE A 1 93 ? -9.092 -8.408 14.307 1.00 92.50 93 PHE A C 1
ATOM 755 O O . PHE A 1 93 ? -9.884 -7.483 14.478 1.00 92.50 93 PHE A O 1
ATOM 762 N N . ASP A 1 94 ? -8.837 -9.323 15.242 1.00 93.38 94 ASP A N 1
ATOM 763 C CA . ASP A 1 94 ? -9.457 -9.314 16.568 1.00 93.38 94 ASP A CA 1
ATOM 764 C C . ASP A 1 94 ? -9.187 -8.000 17.321 1.00 93.38 94 ASP A C 1
ATOM 766 O O . ASP A 1 94 ? -10.117 -7.351 17.809 1.00 93.38 94 ASP A O 1
ATOM 770 N N . THR A 1 95 ? -7.934 -7.542 17.334 1.00 93.94 95 THR A N 1
ATOM 771 C CA . THR A 1 95 ? -7.563 -6.285 17.991 1.00 93.94 95 THR A CA 1
ATOM 772 C C . THR A 1 95 ? -8.212 -5.076 17.328 1.00 93.94 95 THR A C 1
ATOM 774 O O . THR A 1 95 ? -8.728 -4.216 18.037 1.00 93.94 95 THR A O 1
ATOM 777 N N . ILE A 1 96 ? -8.276 -5.012 15.995 1.00 94.88 96 ILE A N 1
ATOM 778 C CA . ILE A 1 96 ? -8.972 -3.926 15.284 1.00 94.88 96 ILE A CA 1
ATOM 779 C C . ILE A 1 96 ? -10.458 -3.879 15.670 1.00 94.88 96 ILE A C 1
ATOM 781 O O . ILE A 1 96 ? -10.990 -2.809 15.979 1.00 94.88 96 ILE A O 1
ATOM 785 N N . ILE A 1 97 ? -11.125 -5.036 15.695 1.00 94.38 97 ILE A N 1
ATOM 786 C CA . ILE A 1 97 ? -12.538 -5.160 16.082 1.00 94.38 97 ILE A CA 1
ATOM 787 C C . ILE A 1 97 ? -12.750 -4.649 17.510 1.00 94.38 97 ILE A C 1
ATOM 789 O O . ILE A 1 97 ? -13.681 -3.882 17.765 1.00 94.38 97 ILE A O 1
ATOM 793 N N . LYS A 1 98 ? -11.882 -5.044 18.444 1.00 95.38 98 LYS A N 1
ATOM 794 C CA . LYS A 1 98 ? -11.952 -4.619 19.847 1.00 95.38 98 LYS A CA 1
ATOM 795 C C . LYS A 1 98 ? -11.660 -3.131 20.016 1.00 95.38 98 LYS A C 1
ATOM 797 O O . LYS A 1 98 ? -12.425 -2.445 20.690 1.00 95.38 98 LYS A O 1
ATOM 802 N N . LEU A 1 99 ? -10.636 -2.600 19.349 1.00 94.12 99 LEU A N 1
ATOM 803 C CA . LEU A 1 99 ? -10.326 -1.168 19.362 1.00 94.12 99 LEU A CA 1
ATOM 804 C C . LEU A 1 99 ? -11.492 -0.334 18.836 1.00 94.12 99 LEU A C 1
ATOM 806 O O . LEU A 1 99 ? -11.797 0.701 19.420 1.00 94.12 99 LEU A O 1
ATOM 810 N N . LYS A 1 100 ? -12.213 -0.805 17.811 1.00 93.31 100 LYS A N 1
ATOM 811 C CA . LYS A 1 100 ? -13.401 -0.108 17.302 1.00 93.31 100 LYS A CA 1
ATOM 812 C C . LYS A 1 100 ? -14.552 -0.043 18.315 1.00 93.31 100 LYS A C 1
ATOM 814 O O . LYS A 1 100 ? -15.324 0.913 18.299 1.00 93.31 100 LYS A O 1
ATOM 819 N N . LYS A 1 101 ? -14.674 -1.033 19.208 1.00 92.69 101 LYS A N 1
ATOM 820 C CA . LYS A 1 101 ? -15.667 -1.022 20.303 1.00 92.69 101 LYS A CA 1
ATOM 821 C C . LYS A 1 101 ? -15.317 -0.001 21.398 1.00 92.69 101 LYS A C 1
ATOM 823 O O . LYS A 1 101 ? -16.227 0.525 22.044 1.00 92.69 101 LYS A O 1
ATOM 828 N N . ILE A 1 102 ? -14.021 0.249 21.604 1.00 92.25 102 ILE A N 1
ATOM 829 C CA . ILE A 1 102 ? -13.482 1.187 22.603 1.00 92.25 102 ILE A CA 1
ATOM 830 C C . ILE A 1 102 ? -13.518 2.614 22.056 1.00 92.25 102 ILE A C 1
ATOM 832 O O . ILE A 1 102 ? -14.127 3.498 22.649 1.00 92.25 102 ILE A O 1
ATOM 836 N N . ILE A 1 103 ? -12.909 2.822 20.890 1.00 90.50 103 ILE A N 1
ATOM 837 C CA . ILE A 1 103 ? -12.834 4.113 20.213 1.00 90.50 103 ILE A CA 1
ATOM 838 C C . ILE A 1 103 ? -14.035 4.215 19.270 1.00 90.50 103 ILE A C 1
ATOM 840 O O . ILE A 1 103 ? -13.974 3.872 18.087 1.00 90.50 103 ILE A O 1
ATOM 844 N N . ARG A 1 104 ? -15.161 4.678 19.824 1.00 88.06 104 ARG A N 1
ATOM 845 C CA . ARG A 1 104 ? -16.469 4.790 19.147 1.00 88.06 104 ARG A CA 1
ATOM 846 C C . ARG A 1 104 ? -16.589 6.001 18.213 1.00 88.06 104 ARG A C 1
ATOM 848 O O . ARG A 1 104 ? -17.686 6.456 17.915 1.00 88.06 104 ARG A O 1
ATOM 855 N N . GLU A 1 105 ? -15.460 6.501 17.736 1.00 89.50 105 GLU A N 1
ATOM 856 C CA . GLU A 1 105 ? -15.370 7.633 16.819 1.00 89.50 105 GLU A CA 1
ATOM 857 C C . GLU A 1 105 ? -15.282 7.118 15.369 1.00 89.50 105 GLU A C 1
ATOM 859 O O . GLU A 1 105 ? -14.714 6.041 15.131 1.00 89.50 105 GLU A O 1
ATOM 864 N N . PRO A 1 106 ? -15.827 7.829 14.367 1.00 91.12 106 PRO A N 1
ATOM 865 C CA . PRO A 1 106 ? -15.548 7.545 12.961 1.00 91.12 106 PRO A CA 1
ATOM 866 C C . PRO A 1 106 ? -14.056 7.765 12.688 1.00 91.12 106 PRO A C 1
ATOM 868 O O . PRO A 1 106 ? -13.566 8.882 12.828 1.00 91.12 106 PRO A O 1
ATOM 871 N N . THR A 1 107 ? -13.327 6.702 12.347 1.00 93.81 107 THR A N 1
ATOM 872 C CA . THR A 1 107 ? -11.859 6.697 12.268 1.00 93.81 107 THR A CA 1
ATOM 873 C C . THR A 1 107 ? -11.357 5.872 11.093 1.00 93.81 107 THR A C 1
ATOM 875 O O . THR A 1 107 ? -11.950 4.849 10.744 1.00 93.81 107 THR A O 1
ATOM 878 N N . PHE A 1 108 ? -10.219 6.282 10.533 1.00 96.00 108 PHE A N 1
ATOM 879 C CA . PHE A 1 108 ? -9.357 5.391 9.759 1.00 96.00 108 PHE A CA 1
ATOM 880 C C . PHE A 1 108 ? -8.414 4.657 10.708 1.00 96.00 108 PHE A C 1
ATOM 882 O O . PHE A 1 108 ? -7.790 5.277 11.566 1.00 96.00 108 PHE A O 1
ATOM 889 N N . ILE A 1 109 ? -8.295 3.341 10.549 1.00 96.56 109 ILE A N 1
ATOM 890 C CA . ILE A 1 109 ? -7.342 2.531 11.312 1.00 96.56 109 ILE A CA 1
ATOM 891 C C . ILE A 1 109 ? -6.200 2.164 10.376 1.00 96.56 109 ILE A C 1
ATOM 893 O O . ILE A 1 109 ? -6.397 1.430 9.410 1.00 96.56 109 ILE A O 1
ATOM 897 N N . ILE A 1 110 ? -5.017 2.705 10.653 1.00 95.69 110 ILE A N 1
ATOM 898 C CA . ILE A 1 110 ? -3.802 2.461 9.882 1.00 95.69 110 ILE A CA 1
ATOM 899 C C . ILE A 1 110 ? -2.949 1.476 10.662 1.00 95.69 110 ILE A C 1
ATOM 901 O O . ILE A 1 110 ? -2.545 1.760 11.786 1.00 95.69 110 ILE A O 1
ATOM 905 N N . VAL A 1 111 ? -2.696 0.313 10.070 1.0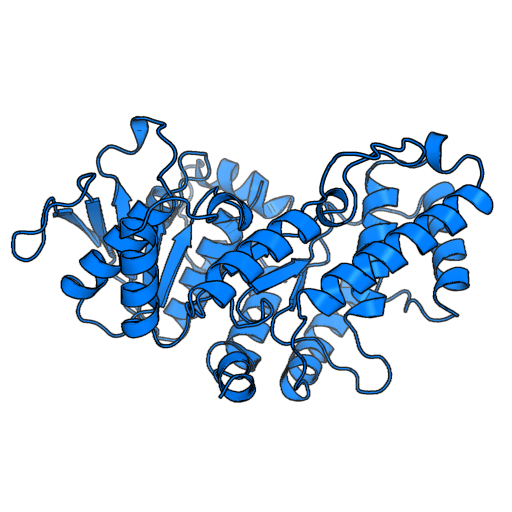0 93.44 111 VAL A N 1
ATOM 906 C CA . VAL A 1 111 ? -1.963 -0.774 10.720 1.00 93.44 111 VAL A CA 1
ATOM 907 C C . VAL A 1 111 ? -0.586 -0.897 10.095 1.00 93.44 111 VAL A C 1
ATOM 909 O O . VAL A 1 111 ? -0.470 -1.235 8.918 1.00 93.44 111 VAL A O 1
ATOM 912 N N . ASP A 1 112 ? 0.451 -0.659 10.890 1.00 90.50 112 ASP A N 1
ATOM 913 C CA . ASP A 1 112 ? 1.819 -0.980 10.511 1.00 90.50 112 ASP A CA 1
ATOM 914 C C . ASP A 1 112 ? 2.150 -2.419 10.917 1.00 90.50 112 ASP A C 1
ATOM 916 O O . ASP A 1 112 ? 2.016 -2.815 12.077 1.00 90.50 112 ASP A O 1
ATOM 920 N N . THR A 1 113 ? 2.549 -3.233 9.944 1.00 87.19 113 THR A N 1
ATOM 921 C CA . THR A 1 113 ? 2.879 -4.644 10.148 1.00 87.19 113 THR A CA 1
ATOM 922 C C . THR A 1 113 ? 3.930 -5.110 9.149 1.00 87.19 113 THR A C 1
ATOM 924 O O . THR A 1 113 ? 3.965 -4.697 7.986 1.00 87.19 113 THR A O 1
ATOM 927 N N . ASN A 1 114 ? 4.782 -6.034 9.587 1.00 80.56 114 ASN A N 1
ATOM 928 C CA . ASN A 1 114 ? 5.757 -6.693 8.726 1.00 80.56 114 ASN A CA 1
ATOM 929 C C . ASN A 1 114 ? 5.130 -7.779 7.829 1.00 80.56 114 ASN A C 1
ATOM 931 O O . ASN A 1 114 ? 5.772 -8.204 6.868 1.00 80.56 114 ASN A O 1
ATOM 935 N N . LEU A 1 115 ? 3.880 -8.189 8.076 1.00 85.56 115 LEU A N 1
ATOM 936 C CA . LEU A 1 115 ? 3.212 -9.240 7.308 1.00 85.56 115 LEU A CA 1
ATOM 937 C C . LEU A 1 115 ? 2.976 -8.821 5.849 1.00 85.56 115 LEU A C 1
ATOM 939 O O . LEU A 1 115 ? 2.524 -7.712 5.554 1.00 85.56 115 LEU A O 1
ATOM 943 N N . ASN A 1 116 ? 3.283 -9.724 4.921 1.00 87.00 116 ASN A N 1
ATOM 944 C CA . ASN A 1 116 ? 2.878 -9.616 3.518 1.00 87.00 116 ASN A CA 1
ATOM 945 C C . ASN A 1 116 ? 1.534 -10.319 3.310 1.00 87.00 116 ASN A C 1
ATOM 947 O O . ASN A 1 116 ? 1.154 -11.180 4.100 1.00 87.00 116 ASN A O 1
ATOM 951 N N . ILE A 1 117 ? 0.832 -9.992 2.223 1.00 90.88 117 ILE A N 1
ATOM 952 C CA . ILE A 1 117 ? -0.485 -10.566 1.898 1.00 90.88 117 ILE A CA 1
ATOM 953 C C . ILE A 1 117 ? -0.497 -12.107 1.969 1.00 90.88 117 ILE A C 1
ATOM 955 O O . ILE A 1 117 ? -1.410 -12.646 2.593 1.00 90.88 117 ILE A O 1
ATOM 959 N N . PRO A 1 118 ? 0.511 -12.845 1.453 1.00 89.38 118 PRO A N 1
ATOM 960 C CA . PRO A 1 118 ? 0.546 -14.303 1.583 1.00 89.38 118 PRO A CA 1
ATOM 961 C C . PRO A 1 118 ? 0.489 -14.829 3.024 1.00 89.38 118 PRO A C 1
ATOM 963 O O . PRO A 1 118 ? -0.049 -15.908 3.252 1.00 89.38 118 PRO A O 1
ATOM 966 N N . ALA A 1 119 ? 0.981 -14.066 4.005 1.00 86.75 119 ALA A N 1
ATOM 967 C CA . ALA A 1 119 ? 0.950 -14.459 5.412 1.00 86.75 119 ALA A CA 1
ATOM 968 C C . ALA A 1 119 ? -0.470 -14.469 5.999 1.00 86.75 119 ALA A C 1
ATOM 970 O O . ALA A 1 119 ? -0.703 -15.123 7.008 1.00 86.75 119 ALA A O 1
ATOM 971 N N . PHE A 1 120 ? -1.428 -13.788 5.362 1.00 87.00 120 PHE A N 1
ATOM 972 C CA . PHE A 1 120 ? -2.837 -13.824 5.749 1.00 87.00 120 PHE A CA 1
ATOM 973 C C . PHE A 1 120 ? -3.553 -15.086 5.268 1.00 87.00 120 PHE A C 1
ATOM 975 O O . PHE A 1 120 ? -4.758 -15.178 5.454 1.00 87.00 120 PHE A O 1
ATOM 982 N N . ASN A 1 121 ? -2.871 -16.050 4.640 1.00 78.44 121 ASN A N 1
ATOM 983 C CA . ASN A 1 121 ? -3.507 -17.307 4.265 1.00 78.44 121 ASN A CA 1
ATOM 984 C C . ASN A 1 121 ? -4.018 -18.032 5.524 1.00 78.44 121 ASN A C 1
ATOM 986 O O . ASN A 1 121 ? -3.249 -18.346 6.432 1.00 78.44 121 ASN A O 1
ATOM 990 N N . ILE A 1 122 ? -5.330 -18.252 5.596 1.00 74.44 122 ILE A N 1
ATOM 991 C CA . ILE A 1 122 ? -5.990 -18.774 6.792 1.00 74.44 122 ILE A CA 1
ATOM 992 C C . ILE A 1 122 ? -6.166 -20.287 6.678 1.00 74.44 122 ILE A C 1
ATOM 994 O O . ILE A 1 122 ? -6.726 -20.779 5.702 1.00 74.44 122 ILE A O 1
ATOM 998 N N . ALA A 1 123 ? -5.773 -21.002 7.734 1.00 69.50 123 ALA A N 1
ATOM 999 C CA . ALA A 1 123 ? -6.051 -22.429 7.907 1.00 69.50 123 ALA A CA 1
ATOM 1000 C C . ALA A 1 123 ? -7.174 -22.724 8.925 1.00 69.50 123 ALA A C 1
ATOM 1002 O O . ALA A 1 123 ? -7.693 -23.835 8.957 1.00 69.50 123 ALA A O 1
ATOM 1003 N N . LEU A 1 124 ? -7.551 -21.754 9.769 1.00 81.44 124 LEU A N 1
ATOM 1004 C CA . LEU A 1 124 ? -8.442 -21.959 10.918 1.00 81.44 124 LEU A CA 1
ATOM 1005 C C . LEU A 1 124 ? -9.807 -21.283 10.728 1.00 81.44 124 LEU A C 1
ATOM 1007 O O . LEU A 1 124 ? -9.884 -20.117 10.340 1.00 81.44 124 LEU A O 1
ATOM 1011 N N . ALA A 1 125 ? -10.886 -21.979 11.100 1.00 84.44 125 ALA A N 1
ATOM 1012 C CA . ALA A 1 125 ? -12.254 -21.459 11.009 1.00 84.44 125 ALA A CA 1
ATOM 1013 C C . ALA A 1 125 ? -12.466 -20.169 11.826 1.00 84.44 125 ALA A C 1
ATOM 1015 O O . ALA A 1 125 ? -13.097 -19.228 11.349 1.00 84.44 125 ALA A O 1
ATOM 1016 N N . SER A 1 126 ? -11.872 -20.073 13.020 1.00 84.75 126 SER A N 1
ATOM 1017 C CA . SER A 1 126 ? -11.955 -18.880 13.876 1.00 84.75 126 SER A CA 1
ATOM 1018 C C . SER A 1 126 ? -11.395 -17.622 13.205 1.00 84.75 126 SER A C 1
ATOM 1020 O O . SER A 1 126 ? -11.928 -16.528 13.376 1.00 84.75 126 SER A O 1
ATOM 1022 N N . SER A 1 127 ? -10.345 -17.763 12.398 1.00 86.06 127 SER A N 1
ATOM 1023 C CA . SER A 1 127 ? -9.759 -16.648 11.660 1.00 86.06 127 SER A CA 1
ATOM 1024 C C . SER A 1 127 ? -10.657 -16.188 10.504 1.00 86.06 127 SER A C 1
ATOM 1026 O O . SER A 1 127 ? -10.712 -14.989 10.229 1.00 86.06 127 SER A O 1
ATOM 1028 N N . LEU A 1 128 ? -11.385 -17.106 9.851 1.00 89.19 128 LEU A N 1
ATOM 1029 C CA . LEU A 1 128 ? -12.379 -16.753 8.828 1.00 89.19 128 LEU A CA 1
ATOM 1030 C C . LEU A 1 128 ? -13.533 -15.951 9.442 1.00 89.19 128 LEU A C 1
ATOM 1032 O O . LEU A 1 128 ? -13.944 -14.943 8.873 1.00 89.19 128 LEU A O 1
ATOM 1036 N N . GLU A 1 129 ? -14.009 -16.342 10.625 1.00 91.62 129 GLU A N 1
ATOM 1037 C CA . GLU A 1 129 ? -15.060 -15.604 11.337 1.00 91.62 129 GLU A CA 1
ATOM 1038 C C . GLU A 1 129 ? -14.606 -14.200 11.758 1.00 91.62 129 GLU A C 1
ATOM 1040 O O . GLU A 1 129 ? -15.346 -13.228 11.592 1.00 91.62 129 GLU A O 1
ATOM 1045 N N . LEU A 1 130 ? -13.356 -14.051 12.210 1.00 92.56 130 LEU A N 1
ATOM 1046 C CA . LEU A 1 130 ? -12.774 -12.733 12.478 1.00 92.56 130 LEU A CA 1
ATOM 1047 C C . LEU A 1 130 ? -12.693 -11.873 11.212 1.00 92.56 130 LEU A C 1
ATOM 1049 O O . LEU A 1 130 ? -13.035 -10.692 11.258 1.00 92.56 130 LEU A O 1
ATOM 1053 N N . ALA A 1 131 ? -12.293 -12.451 10.078 1.00 92.44 131 ALA A N 1
ATOM 1054 C CA . ALA A 1 131 ? -12.242 -11.733 8.809 1.00 92.44 131 ALA A CA 1
ATOM 1055 C C . ALA A 1 131 ? -13.641 -11.298 8.335 1.00 92.44 131 ALA A C 1
ATOM 1057 O O . ALA A 1 131 ? -13.811 -10.143 7.949 1.00 92.44 131 ALA A O 1
ATOM 1058 N N . LYS A 1 132 ? -14.658 -12.168 8.440 1.00 92.69 132 LYS A N 1
ATOM 1059 C CA . LYS A 1 132 ? -16.061 -11.819 8.146 1.00 92.69 132 LYS A CA 1
ATOM 1060 C C . LYS A 1 132 ? -16.544 -10.667 9.020 1.00 92.69 132 LYS A C 1
ATOM 1062 O O . LYS A 1 132 ? -17.073 -9.676 8.513 1.00 92.69 132 LYS A O 1
ATOM 1067 N N . LYS A 1 133 ? -16.312 -10.765 10.332 1.00 93.94 133 LYS A N 1
ATOM 1068 C CA . LYS A 1 133 ? -16.683 -9.723 11.292 1.00 93.94 133 LYS A CA 1
ATOM 1069 C C . LYS A 1 133 ? -15.998 -8.400 10.960 1.00 93.94 133 LYS A C 1
ATOM 1071 O O . LYS A 1 133 ? -16.669 -7.372 10.917 1.00 93.94 133 LYS A O 1
ATOM 1076 N N . LEU A 1 134 ? -14.709 -8.427 10.626 1.00 93.56 134 LEU A N 1
ATOM 1077 C CA . LEU A 1 134 ? -13.980 -7.245 10.175 1.00 93.56 134 LEU A CA 1
ATOM 1078 C C . LEU A 1 134 ? -14.633 -6.630 8.926 1.00 93.56 134 LEU A C 1
ATOM 1080 O O . LEU A 1 134 ? -14.959 -5.447 8.937 1.00 93.56 134 LEU A O 1
ATOM 1084 N N . THR A 1 135 ? -14.910 -7.431 7.890 1.00 92.25 135 THR A N 1
ATOM 1085 C CA . THR A 1 135 ? -15.558 -6.946 6.656 1.00 92.25 135 THR A CA 1
ATOM 1086 C C . THR A 1 135 ? -16.975 -6.412 6.872 1.00 92.25 135 THR A C 1
ATOM 1088 O O . THR A 1 135 ? -17.402 -5.535 6.134 1.00 92.25 135 THR A O 1
ATOM 1091 N N . SER A 1 136 ? -17.700 -6.881 7.894 1.00 92.94 136 SER A N 1
ATOM 1092 C CA . SER A 1 136 ? -19.017 -6.326 8.252 1.00 92.94 136 SER A CA 1
ATOM 1093 C C . SER A 1 136 ? -18.946 -5.009 9.031 1.00 92.94 136 SER A C 1
ATOM 1095 O O . SER A 1 136 ? -19.893 -4.229 9.011 1.00 92.94 136 SER A O 1
ATOM 1097 N N . MET A 1 137 ? -17.840 -4.757 9.740 1.00 92.38 137 MET A N 1
ATOM 1098 C CA . MET A 1 137 ? -17.679 -3.579 10.601 1.00 92.38 137 MET A CA 1
ATOM 1099 C C . MET A 1 137 ? -17.049 -2.391 9.877 1.00 92.38 137 MET A C 1
ATOM 1101 O O . MET A 1 137 ? -17.266 -1.245 10.271 1.00 92.38 137 MET A O 1
ATOM 1105 N N . PHE A 1 138 ? -16.242 -2.657 8.853 1.00 92.19 138 PHE A N 1
ATOM 1106 C CA . PHE A 1 138 ? -15.510 -1.636 8.120 1.00 92.19 138 PHE A CA 1
ATOM 1107 C C . PHE A 1 138 ? -16.023 -1.546 6.694 1.00 92.19 138 PHE A C 1
ATOM 1109 O O . PHE A 1 138 ? -16.029 -2.529 5.961 1.00 92.19 138 PHE A O 1
ATOM 1116 N N . ARG A 1 139 ? -16.404 -0.328 6.299 1.00 87.75 139 ARG A N 1
ATOM 1117 C CA . ARG A 1 139 ? -16.867 -0.034 4.941 1.00 87.75 139 ARG A CA 1
ATOM 1118 C C . ARG A 1 139 ? -15.791 -0.318 3.897 1.00 87.75 139 ARG A C 1
ATOM 1120 O O . ARG A 1 139 ? -16.083 -0.844 2.831 1.00 87.75 139 ARG A O 1
ATOM 1127 N N . ASP A 1 140 ? -14.556 0.053 4.213 1.00 91.50 140 ASP A N 1
ATOM 1128 C CA . ASP A 1 140 ? -13.418 -0.052 3.317 1.00 91.50 140 ASP A CA 1
ATOM 1129 C C . ASP A 1 140 ? -12.227 -0.653 4.068 1.00 91.50 140 ASP A C 1
ATOM 1131 O O . ASP A 1 140 ? -11.866 -0.192 5.152 1.00 91.50 140 ASP A O 1
ATOM 1135 N N . ILE A 1 141 ? -11.621 -1.688 3.484 1.00 94.25 141 ILE A N 1
ATOM 1136 C CA . ILE A 1 141 ? -10.412 -2.347 3.982 1.00 94.25 141 ILE A CA 1
ATOM 1137 C C . ILE A 1 141 ? -9.442 -2.424 2.810 1.00 94.25 141 ILE A C 1
ATOM 1139 O O . ILE A 1 141 ? -9.804 -2.942 1.757 1.00 94.25 141 ILE A O 1
ATOM 1143 N N . TYR A 1 142 ? -8.225 -1.920 2.999 1.00 95.50 142 TYR A N 1
ATOM 1144 C CA . TYR A 1 142 ? -7.194 -1.871 1.966 1.00 95.50 142 TYR A CA 1
ATOM 1145 C C . TYR A 1 142 ? -5.905 -2.531 2.451 1.00 95.50 142 TYR A C 1
ATOM 1147 O O . TYR A 1 142 ? -5.512 -2.362 3.605 1.00 95.50 142 TYR A O 1
ATOM 1155 N N . PHE A 1 143 ? -5.224 -3.245 1.554 1.00 94.56 143 PHE A N 1
ATOM 1156 C CA . PHE A 1 143 ? -3.930 -3.873 1.823 1.00 94.56 143 PHE A CA 1
ATOM 1157 C C . PHE A 1 143 ? -2.852 -3.229 0.964 1.00 94.56 143 PHE A C 1
ATOM 1159 O O . PHE A 1 143 ? -2.864 -3.369 -0.254 1.00 94.56 143 PHE A O 1
ATOM 1166 N N . PHE A 1 144 ? -1.902 -2.542 1.589 1.00 93.38 144 PHE A N 1
ATOM 1167 C CA . PHE A 1 144 ? -0.808 -1.893 0.872 1.00 93.38 144 PHE A CA 1
ATOM 1168 C C . PHE A 1 144 ? 0.322 -2.892 0.611 1.00 93.38 144 PHE A C 1
ATOM 1170 O O . PHE A 1 144 ? 0.881 -3.483 1.538 1.00 93.38 144 PHE A O 1
ATOM 1177 N N . HIS A 1 145 ? 0.667 -3.077 -0.660 1.00 91.50 145 HIS A N 1
ATOM 1178 C CA . HIS A 1 145 ? 1.710 -3.991 -1.102 1.00 91.50 145 HIS A CA 1
ATOM 1179 C C . HIS A 1 145 ? 2.773 -3.235 -1.898 1.00 91.50 145 HIS A C 1
ATOM 1181 O O . HIS A 1 145 ? 2.475 -2.659 -2.942 1.00 91.50 145 HIS A O 1
ATOM 1187 N N . ILE A 1 146 ? 4.008 -3.242 -1.394 1.00 87.69 146 ILE A N 1
ATOM 1188 C CA . ILE A 1 146 ? 5.159 -2.605 -2.038 1.00 87.69 146 ILE A CA 1
ATOM 1189 C C . ILE A 1 146 ? 5.794 -3.600 -3.000 1.00 87.69 146 ILE A C 1
ATOM 1191 O O . ILE A 1 146 ? 6.155 -4.698 -2.581 1.00 87.69 146 ILE A O 1
ATOM 1195 N N . TRP A 1 147 ? 5.956 -3.204 -4.258 1.00 86.38 147 TRP A N 1
ATOM 1196 C CA . TRP A 1 147 ? 6.564 -4.052 -5.271 1.00 86.38 147 TRP A CA 1
ATOM 1197 C C . TRP A 1 147 ? 8.058 -3.802 -5.374 1.00 86.38 147 TRP A C 1
ATOM 1199 O O . TRP A 1 147 ? 8.529 -2.669 -5.300 1.00 86.38 147 TRP A O 1
ATOM 1209 N N . THR A 1 148 ? 8.775 -4.884 -5.639 1.00 78.31 148 THR A N 1
ATOM 1210 C CA . THR A 1 148 ? 10.181 -4.880 -6.047 1.00 78.31 148 THR A CA 1
ATOM 1211 C C . THR A 1 148 ? 10.330 -5.772 -7.283 1.00 78.31 148 THR A C 1
ATOM 1213 O O . THR A 1 148 ? 9.403 -6.530 -7.586 1.00 78.31 148 THR A O 1
ATOM 1216 N N . PRO A 1 149 ? 11.483 -5.784 -7.979 1.00 77.50 149 PRO A N 1
ATOM 1217 C CA . PRO A 1 149 ? 11.723 -6.768 -9.039 1.00 77.50 149 PRO A CA 1
ATOM 1218 C C . PRO A 1 149 ? 11.460 -8.219 -8.585 1.00 77.50 149 PRO A C 1
ATOM 1220 O O . PRO A 1 149 ? 10.933 -9.030 -9.349 1.00 77.50 149 PRO A O 1
ATOM 1223 N N . GLY A 1 150 ? 11.728 -8.510 -7.304 1.00 77.06 150 GLY A N 1
ATOM 1224 C CA . GLY A 1 150 ? 11.458 -9.798 -6.656 1.00 77.06 150 GLY A CA 1
ATOM 1225 C C . GLY A 1 150 ? 9.979 -10.211 -6.623 1.00 77.06 150 GLY A C 1
ATOM 1226 O O . GLY A 1 150 ? 9.670 -11.400 -6.551 1.00 77.06 150 GLY A O 1
ATOM 1227 N N . THR A 1 151 ? 9.057 -9.248 -6.717 1.00 82.88 151 THR A N 1
ATOM 1228 C CA . THR A 1 151 ? 7.608 -9.495 -6.700 1.00 82.88 151 THR A CA 1
ATOM 1229 C C . THR A 1 151 ? 7.149 -10.232 -7.962 1.00 82.88 151 THR A C 1
ATOM 1231 O O . THR A 1 151 ? 6.325 -11.148 -7.890 1.00 82.88 151 THR A O 1
ATOM 1234 N N . LEU A 1 152 ? 7.718 -9.878 -9.122 1.00 81.62 152 LEU A N 1
ATOM 1235 C CA . LEU A 1 152 ? 7.424 -10.544 -10.397 1.00 81.62 152 LEU A CA 1
ATOM 1236 C C . LEU A 1 152 ? 8.248 -11.817 -10.584 1.00 81.62 152 LEU A C 1
ATOM 1238 O O . LEU A 1 152 ? 7.750 -12.788 -11.155 1.00 81.62 152 LEU A O 1
ATOM 1242 N N . ARG A 1 153 ? 9.497 -11.823 -10.106 1.00 72.75 153 ARG A N 1
ATOM 1243 C CA . ARG A 1 153 ? 10.459 -12.879 -10.416 1.00 72.75 153 ARG A CA 1
ATOM 1244 C C . ARG A 1 153 ? 11.339 -13.214 -9.216 1.00 72.75 153 ARG A C 1
ATOM 1246 O O . ARG A 1 153 ? 12.013 -12.349 -8.677 1.00 72.75 153 ARG A O 1
ATOM 1253 N N . LYS A 1 154 ? 11.382 -14.495 -8.842 1.00 65.00 154 LYS A N 1
ATOM 1254 C CA . LYS A 1 154 ? 12.204 -14.994 -7.725 1.00 65.00 154 LYS A CA 1
ATOM 1255 C C . LYS A 1 154 ? 13.645 -15.340 -8.087 1.00 65.00 154 LYS A C 1
ATOM 1257 O O . LYS A 1 154 ? 14.519 -15.265 -7.232 1.00 65.00 154 LYS A O 1
ATOM 1262 N N . ALA A 1 155 ? 13.885 -15.758 -9.325 1.00 58.88 155 ALA A N 1
ATOM 1263 C CA . ALA A 1 155 ? 15.203 -16.211 -9.740 1.00 58.88 155 ALA A CA 1
ATOM 1264 C C . ALA A 1 155 ? 16.015 -15.067 -10.371 1.00 58.88 155 ALA A C 1
ATOM 1266 O O . ALA A 1 155 ? 15.446 -14.302 -11.165 1.00 58.88 155 ALA A O 1
ATOM 1267 N N . PRO A 1 156 ? 17.332 -14.984 -10.090 1.00 58.34 156 PRO A N 1
ATOM 1268 C CA . PRO A 1 156 ? 18.242 -14.136 -10.849 1.00 58.34 156 PRO A CA 1
ATOM 1269 C C . PRO A 1 156 ? 18.100 -14.389 -12.354 1.00 58.34 156 PRO A C 1
ATOM 1271 O O . PRO A 1 156 ? 17.690 -15.470 -12.796 1.00 58.34 156 PRO A O 1
ATOM 1274 N N . PHE A 1 157 ? 18.424 -13.380 -13.157 1.00 58.53 157 PHE A N 1
ATOM 1275 C CA . PHE A 1 157 ? 18.449 -13.505 -14.611 1.00 58.53 157 PHE A CA 1
ATOM 1276 C C . PHE A 1 157 ? 19.299 -14.723 -15.016 1.00 58.53 157 PHE A C 1
ATOM 1278 O O . PHE A 1 157 ? 20.430 -14.864 -14.570 1.00 58.53 157 PHE A O 1
ATOM 1285 N N . GLY A 1 158 ? 18.732 -15.635 -15.814 1.00 51.12 158 GLY A N 1
ATOM 1286 C CA . GLY A 1 158 ? 19.435 -16.835 -16.296 1.00 51.12 158 GLY A CA 1
ATOM 1287 C C . GLY A 1 158 ? 19.308 -18.114 -15.452 1.00 51.12 158 GLY A C 1
ATOM 1288 O O . GLY A 1 158 ? 19.710 -19.166 -15.935 1.00 51.12 158 GLY A O 1
ATOM 1289 N N . LEU A 1 159 ? 18.697 -18.084 -14.259 1.00 54.94 159 LEU A N 1
ATOM 1290 C CA . LEU A 1 159 ? 18.434 -19.295 -13.461 1.00 54.94 159 LEU A CA 1
ATOM 1291 C C . LEU A 1 159 ? 16.936 -19.641 -13.468 1.00 54.94 159 LEU A C 1
ATOM 1293 O O . LEU A 1 159 ? 16.090 -18.801 -13.170 1.00 54.94 159 LEU A O 1
ATOM 1297 N N . THR A 1 160 ? 16.581 -20.881 -13.807 1.00 53.00 160 THR A N 1
ATOM 1298 C CA . THR A 1 160 ? 15.204 -21.389 -13.690 1.00 53.00 160 THR A CA 1
ATOM 1299 C C . THR A 1 160 ? 15.018 -22.117 -12.366 1.00 53.00 160 THR A C 1
ATOM 1301 O O . THR A 1 160 ? 15.482 -23.242 -12.210 1.00 53.00 160 THR A O 1
ATOM 1304 N N . MET A 1 161 ? 14.277 -21.518 -11.433 1.00 58.34 161 MET A N 1
ATOM 1305 C CA . MET A 1 161 ? 13.707 -22.248 -10.297 1.00 58.34 161 MET A CA 1
ATOM 1306 C C . MET A 1 161 ? 12.296 -22.707 -10.668 1.00 58.34 161 MET A C 1
ATOM 1308 O O . MET A 1 161 ? 11.321 -22.016 -10.392 1.00 58.34 161 MET A O 1
ATOM 1312 N N . MET A 1 162 ? 12.182 -23.853 -11.347 1.00 55.59 162 MET A N 1
ATOM 1313 C CA . MET A 1 162 ? 10.911 -24.321 -11.933 1.00 55.59 162 MET A CA 1
ATOM 1314 C C . MET A 1 162 ? 9.803 -24.654 -10.914 1.00 55.59 162 MET A C 1
ATOM 1316 O O . MET A 1 162 ? 8.667 -24.892 -11.316 1.00 55.59 162 MET A O 1
ATOM 1320 N N . HIS A 1 163 ? 10.095 -24.656 -9.609 1.00 59.97 163 HIS A N 1
ATOM 1321 C CA . HIS A 1 163 ? 9.151 -25.092 -8.572 1.00 59.97 163 HIS A CA 1
ATOM 1322 C C . HIS A 1 163 ? 8.788 -24.024 -7.533 1.00 59.97 163 HIS A C 1
ATOM 1324 O O . HIS A 1 163 ? 7.923 -24.266 -6.691 1.00 59.97 163 HIS A O 1
ATOM 1330 N N . GLU A 1 164 ? 9.392 -22.835 -7.580 1.00 71.06 164 GLU A N 1
ATOM 1331 C CA . GLU A 1 164 ? 9.077 -21.788 -6.611 1.00 71.06 164 GLU A CA 1
ATOM 1332 C C . GLU A 1 164 ? 7.997 -20.831 -7.114 1.00 71.06 164 GLU A C 1
ATOM 1334 O O . GLU A 1 164 ? 8.195 -20.109 -8.091 1.00 71.06 164 GLU A O 1
ATOM 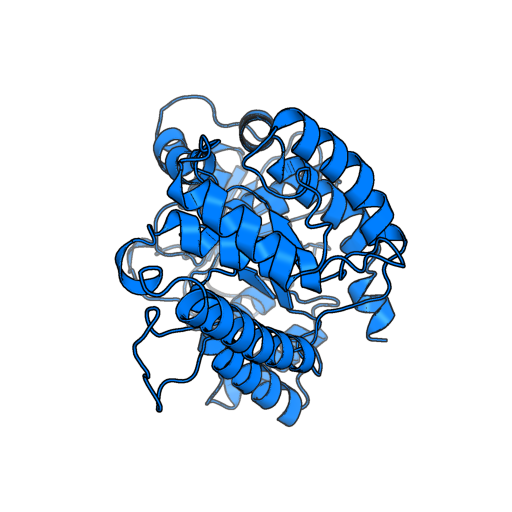1339 N N . LYS A 1 165 ? 6.878 -20.759 -6.380 1.00 80.38 165 LYS A N 1
ATOM 1340 C CA . LYS A 1 165 ? 5.826 -19.769 -6.643 1.00 80.38 165 LYS A CA 1
ATOM 1341 C C . LYS A 1 165 ? 6.346 -18.347 -6.448 1.00 80.38 165 LYS A C 1
ATOM 1343 O O . LYS A 1 165 ? 6.969 -18.069 -5.417 1.00 80.38 165 LYS A O 1
ATOM 1348 N N . THR A 1 166 ? 6.052 -17.452 -7.389 1.00 84.25 166 THR A N 1
ATOM 1349 C CA . THR A 1 166 ? 6.357 -16.016 -7.271 1.00 84.25 166 THR A CA 1
ATOM 1350 C C . THR A 1 166 ? 5.468 -15.337 -6.230 1.00 84.25 166 THR A C 1
ATOM 1352 O O . THR A 1 166 ? 4.453 -15.889 -5.799 1.00 84.25 166 THR A O 1
ATOM 1355 N N . GLU A 1 167 ? 5.825 -14.122 -5.804 1.00 88.06 167 GLU A N 1
ATOM 1356 C CA . GLU A 1 167 ? 5.009 -13.377 -4.838 1.00 88.06 167 GLU A CA 1
ATOM 1357 C C . GLU A 1 167 ? 3.592 -13.119 -5.371 1.00 88.06 167 GLU A C 1
ATOM 1359 O O . GLU A 1 167 ? 2.626 -13.318 -4.638 1.00 88.06 167 GLU A O 1
ATOM 1364 N N . ILE A 1 168 ? 3.444 -12.788 -6.658 1.00 89.62 168 ILE A N 1
ATOM 1365 C CA . ILE A 1 168 ? 2.127 -12.626 -7.298 1.00 89.62 168 ILE A CA 1
ATOM 1366 C C . ILE A 1 168 ? 1.307 -13.914 -7.266 1.00 89.62 168 ILE A C 1
ATOM 1368 O O . ILE A 1 168 ? 0.111 -13.867 -6.986 1.00 89.62 168 ILE A O 1
ATOM 1372 N N . GLU A 1 169 ? 1.926 -15.069 -7.511 1.00 89.62 169 GLU A N 1
ATOM 1373 C CA . GLU A 1 169 ? 1.229 -16.359 -7.462 1.00 89.62 169 GLU A CA 1
ATOM 1374 C C . GLU A 1 169 ? 0.767 -16.691 -6.035 1.00 89.62 169 GLU A C 1
ATOM 1376 O O . GLU A 1 169 ? -0.339 -17.199 -5.831 1.00 89.62 169 GLU A O 1
ATOM 1381 N N . LEU A 1 170 ? 1.581 -16.358 -5.028 1.00 91.50 170 LEU A N 1
ATOM 1382 C CA . LEU A 1 170 ? 1.213 -16.503 -3.619 1.00 91.50 170 LEU A CA 1
ATOM 1383 C C . LEU A 1 170 ? 0.079 -15.547 -3.224 1.00 91.50 170 LEU A C 1
ATOM 1385 O O . LEU A 1 170 ? -0.872 -15.975 -2.572 1.00 91.50 170 LEU A O 1
ATOM 1389 N N . ILE A 1 171 ? 0.134 -14.283 -3.657 1.00 93.12 171 ILE A N 1
ATOM 1390 C CA . ILE A 1 171 ? -0.945 -13.305 -3.457 1.00 93.12 171 ILE A CA 1
ATOM 1391 C C . ILE A 1 171 ? -2.236 -13.810 -4.104 1.00 93.12 171 ILE A C 1
ATOM 1393 O O . ILE A 1 171 ? -3.277 -13.837 -3.449 1.00 93.12 171 ILE A O 1
ATOM 1397 N N . GLY A 1 172 ? -2.170 -14.258 -5.359 1.00 92.88 172 GLY A N 1
ATOM 1398 C CA . GLY A 1 172 ? -3.321 -14.786 -6.085 1.00 92.88 172 GLY A CA 1
ATOM 1399 C C . GLY A 1 172 ? -3.944 -15.993 -5.386 1.00 92.88 172 GLY A C 1
ATOM 1400 O O . GLY A 1 172 ? -5.169 -16.076 -5.275 1.00 92.88 172 GLY A O 1
ATOM 1401 N N . SER A 1 173 ? -3.115 -16.882 -4.828 1.00 91.81 173 SER A N 1
ATOM 1402 C CA . SER A 1 173 ? -3.584 -17.993 -3.996 1.00 91.81 173 SER A CA 1
ATOM 1403 C C . SER A 1 173 ? -4.342 -17.494 -2.766 1.00 91.81 173 SER A C 1
ATOM 1405 O O . SER A 1 173 ? -5.440 -17.976 -2.506 1.00 91.81 173 SER A O 1
ATOM 1407 N N . THR A 1 174 ? -3.803 -16.517 -2.032 1.00 93.00 174 THR A N 1
ATOM 1408 C CA . THR A 1 174 ? -4.465 -15.965 -0.840 1.00 93.00 174 THR A CA 1
ATOM 1409 C C . THR A 1 174 ? -5.792 -15.291 -1.185 1.00 93.00 174 THR A C 1
ATOM 1411 O O . THR A 1 174 ? -6.803 -15.592 -0.553 1.00 93.00 174 THR A O 1
ATOM 1414 N N . VAL A 1 175 ? -5.836 -14.439 -2.215 1.00 93.62 175 VAL A N 1
ATOM 1415 C CA . VAL A 1 175 ? -7.079 -13.781 -2.670 1.00 93.62 175 VAL A CA 1
ATOM 1416 C C . VAL A 1 175 ? -8.140 -14.815 -3.048 1.00 93.62 175 VAL A C 1
ATOM 1418 O O . VAL A 1 175 ? -9.299 -14.704 -2.639 1.00 93.62 175 VAL A O 1
ATOM 1421 N N . THR A 1 176 ? -7.734 -15.856 -3.779 1.00 91.31 176 THR A N 1
ATOM 1422 C CA . THR A 1 176 ? -8.626 -16.946 -4.189 1.00 91.31 176 THR A CA 1
ATOM 1423 C C . THR A 1 176 ? -9.173 -17.701 -2.980 1.00 91.31 176 THR A C 1
ATOM 1425 O O . THR A 1 176 ? -10.365 -17.999 -2.944 1.00 91.31 176 THR A O 1
ATOM 1428 N N . THR A 1 177 ? -8.339 -17.982 -1.972 1.00 90.69 177 THR A N 1
ATOM 1429 C CA . THR A 1 177 ? -8.775 -18.644 -0.735 1.00 90.69 177 THR A CA 1
ATOM 1430 C C . THR A 1 177 ? -9.898 -17.860 -0.059 1.00 90.69 177 THR A C 1
ATOM 1432 O O . THR A 1 177 ? -10.960 -18.424 0.187 1.00 90.69 177 THR A O 1
ATOM 1435 N N . PHE A 1 178 ? -9.724 -16.559 0.189 1.00 91.00 178 PHE A N 1
ATOM 1436 C CA . PHE A 1 178 ? -10.762 -15.744 0.840 1.00 91.00 178 PHE A CA 1
ATOM 1437 C C . PHE A 1 178 ? -12.036 -15.621 -0.001 1.00 91.00 178 PHE A C 1
ATOM 1439 O O . PHE A 1 178 ? -13.140 -15.735 0.535 1.00 91.00 178 PHE A O 1
ATOM 1446 N N . SER A 1 179 ? -11.888 -15.467 -1.319 1.00 89.88 179 SER A N 1
ATOM 1447 C CA . SER A 1 179 ? -13.024 -15.379 -2.241 1.00 89.88 179 SER A CA 1
ATOM 1448 C C . SER A 1 179 ? -13.864 -16.659 -2.251 1.00 89.88 179 SER A C 1
ATOM 1450 O O . SER A 1 179 ? -15.090 -16.579 -2.246 1.00 89.88 179 SER A O 1
ATOM 1452 N N . ARG A 1 180 ? -13.233 -17.844 -2.175 1.00 89.62 180 ARG A N 1
ATOM 1453 C CA . ARG A 1 180 ? -13.938 -19.139 -2.064 1.00 89.62 180 ARG A CA 1
ATOM 1454 C C . ARG A 1 180 ? -14.784 -19.255 -0.797 1.00 89.62 180 ARG A C 1
ATOM 1456 O O . ARG A 1 180 ? -15.825 -19.899 -0.830 1.00 89.62 180 ARG A O 1
ATOM 1463 N N . TYR A 1 181 ? -14.363 -18.618 0.294 1.00 90.00 181 TYR A N 1
ATOM 1464 C CA . TYR A 1 181 ? -15.128 -18.560 1.543 1.00 90.00 181 TYR A CA 1
ATOM 1465 C C . TYR A 1 181 ? -16.142 -17.405 1.588 1.00 90.00 181 TYR A C 1
ATOM 1467 O O . TYR A 1 181 ? -16.755 -17.175 2.631 1.00 90.00 181 TYR A O 1
ATOM 1475 N N . GLY A 1 182 ? -16.322 -16.667 0.486 1.00 89.31 182 GLY A N 1
ATOM 1476 C CA . GLY A 1 182 ? -17.250 -15.538 0.411 1.00 89.31 182 GLY A CA 1
ATOM 1477 C C . GLY A 1 182 ? -16.824 -14.334 1.254 1.00 89.31 182 GLY A C 1
ATOM 1478 O O . GLY A 1 182 ? -17.672 -13.540 1.649 1.00 89.31 182 GLY A O 1
ATOM 1479 N N . ILE A 1 183 ? -15.528 -14.197 1.558 1.00 90.88 183 ILE A N 1
ATOM 1480 C CA . ILE A 1 183 ? -14.996 -13.107 2.382 1.00 90.88 183 ILE A CA 1
ATOM 1481 C C . ILE A 1 183 ? -14.282 -12.103 1.466 1.00 90.88 183 ILE A C 1
ATOM 1483 O O . ILE A 1 183 ? -13.166 -12.378 1.022 1.00 90.88 183 ILE A O 1
ATOM 1487 N N . PRO A 1 184 ? -14.856 -10.917 1.195 1.00 88.75 184 PRO A N 1
ATOM 1488 C CA . PRO A 1 184 ? -14.302 -9.953 0.241 1.00 88.75 184 PRO A CA 1
ATOM 1489 C C . PRO A 1 184 ? -13.161 -9.109 0.840 1.00 88.75 184 PRO A C 1
ATOM 1491 O O . PRO A 1 184 ? -13.040 -7.921 0.548 1.00 88.75 184 PRO A O 1
ATOM 1494 N N . LEU A 1 185 ? -12.307 -9.705 1.682 1.00 91.44 185 LEU A N 1
ATOM 1495 C CA . LEU A 1 185 ? -11.249 -9.001 2.415 1.00 91.44 185 LEU A CA 1
ATOM 1496 C C . LEU A 1 185 ? -10.280 -8.276 1.464 1.00 91.44 185 LEU A C 1
ATOM 1498 O O . LEU A 1 185 ? -9.962 -7.105 1.663 1.00 91.44 185 LEU A O 1
ATOM 1502 N N . PHE A 1 186 ? -9.872 -8.960 0.393 1.00 93.62 186 PHE A N 1
ATOM 1503 C CA . PHE A 1 186 ? -8.996 -8.422 -0.650 1.00 93.62 186 PHE A CA 1
ATOM 1504 C C . PHE A 1 186 ? -9.761 -7.924 -1.890 1.00 93.62 186 PHE A C 1
ATOM 1506 O O . PHE A 1 186 ? -9.132 -7.530 -2.867 1.00 93.62 186 PHE A O 1
ATOM 1513 N N . GLY A 1 187 ? -11.097 -7.929 -1.870 1.00 91.00 187 GLY A N 1
ATOM 1514 C CA . GLY A 1 187 ? -11.922 -7.880 -3.081 1.00 91.00 187 GLY A CA 1
ATOM 1515 C C . GLY A 1 187 ? -12.081 -9.269 -3.718 1.00 91.00 187 GLY A C 1
ATOM 1516 O O . GLY A 1 187 ? -11.499 -10.243 -3.236 1.00 91.00 187 GLY A O 1
ATOM 1517 N N . ARG A 1 188 ? -12.891 -9.377 -4.779 1.00 88.31 188 ARG A N 1
ATOM 1518 C CA . ARG A 1 188 ? -13.134 -10.648 -5.494 1.00 88.31 188 ARG A CA 1
ATOM 1519 C C . ARG A 1 188 ? -11.915 -11.078 -6.316 1.00 88.31 188 ARG A C 1
ATOM 1521 O O . ARG A 1 188 ? -11.635 -12.266 -6.426 1.00 88.31 188 ARG A O 1
ATOM 1528 N N . ASN A 1 189 ? -11.183 -10.114 -6.868 1.00 91.75 189 ASN A N 1
ATOM 1529 C CA . ASN A 1 189 ? -10.006 -10.314 -7.710 1.00 91.75 189 ASN A CA 1
ATOM 1530 C C . ASN A 1 189 ? -8.817 -9.453 -7.262 1.00 91.75 189 ASN A C 1
ATOM 1532 O O . ASN A 1 189 ? -7.973 -9.105 -8.088 1.00 91.75 189 ASN A O 1
ATOM 1536 N N . GLY A 1 190 ? -8.723 -9.114 -5.973 1.00 94.06 190 GLY A N 1
ATOM 1537 C CA . GLY A 1 190 ? -7.598 -8.349 -5.421 1.00 94.06 190 GLY A CA 1
ATOM 1538 C C . GLY A 1 190 ? -7.757 -6.829 -5.511 1.00 94.06 190 GLY A C 1
ATOM 1539 O O . GLY A 1 190 ? -6.785 -6.109 -5.307 1.00 94.06 190 GLY A O 1
ATOM 1540 N N . GLU A 1 191 ? -8.960 -6.327 -5.786 1.00 94.81 191 GLU A N 1
ATOM 1541 C CA . GLU A 1 191 ? -9.248 -4.902 -5.990 1.00 94.81 191 GLU A CA 1
ATOM 1542 C C . GLU A 1 191 ? -8.949 -4.030 -4.755 1.00 94.81 191 GLU A C 1
ATOM 1544 O O . GLU A 1 191 ? -8.726 -2.826 -4.883 1.00 94.81 191 GLU A O 1
ATOM 1549 N N . ASN A 1 192 ? -8.915 -4.623 -3.555 1.00 95.44 192 ASN A N 1
ATOM 1550 C CA . ASN A 1 192 ? -8.591 -3.911 -2.313 1.00 95.44 192 ASN A CA 1
ATOM 1551 C C . ASN A 1 192 ? -7.080 -3.838 -2.042 1.00 95.44 192 ASN A C 1
ATOM 1553 O O . ASN A 1 192 ? -6.659 -3.279 -1.024 1.00 95.44 192 ASN A O 1
ATOM 1557 N N . ILE A 1 193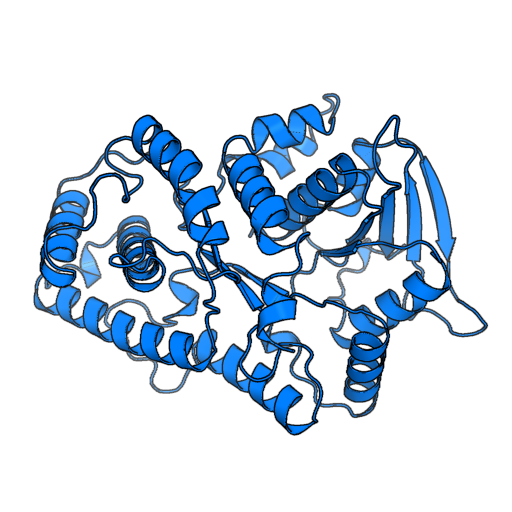 ? -6.254 -4.434 -2.901 1.00 96.56 193 ILE A N 1
ATOM 1558 C CA . ILE A 1 193 ? -4.803 -4.359 -2.776 1.00 96.56 193 ILE A CA 1
ATOM 1559 C C . ILE A 1 193 ? -4.343 -3.052 -3.417 1.00 96.56 193 ILE A C 1
ATOM 1561 O O . ILE A 1 193 ? -4.535 -2.844 -4.610 1.00 96.56 193 ILE A O 1
ATOM 1565 N N . ILE A 1 194 ? -3.723 -2.180 -2.622 1.00 96.19 194 ILE A N 1
ATOM 1566 C CA . ILE A 1 194 ? -3.091 -0.949 -3.094 1.00 96.19 194 ILE A CA 1
ATOM 1567 C C . ILE A 1 194 ? -1.630 -1.253 -3.412 1.00 96.19 194 ILE A C 1
ATOM 1569 O O . ILE A 1 194 ? -0.831 -1.564 -2.527 1.00 96.19 194 ILE A O 1
ATOM 1573 N N . HIS A 1 195 ? -1.280 -1.176 -4.686 1.00 93.50 195 HIS A N 1
ATOM 1574 C CA . HIS A 1 195 ? 0.039 -1.498 -5.207 1.00 93.50 195 HIS A CA 1
ATOM 1575 C C . HIS A 1 195 ? 0.943 -0.264 -5.172 1.00 93.50 195 HIS A C 1
ATOM 1577 O O . HIS A 1 195 ? 0.767 0.659 -5.960 1.00 93.50 195 HIS A O 1
ATOM 1583 N N . ILE A 1 196 ? 1.922 -0.246 -4.272 1.00 90.94 196 ILE A N 1
ATOM 1584 C CA . ILE A 1 196 ? 2.957 0.788 -4.234 1.00 90.94 196 ILE A CA 1
ATOM 1585 C C . ILE A 1 196 ? 4.141 0.302 -5.065 1.00 90.94 196 ILE A C 1
ATOM 1587 O O . ILE A 1 196 ? 4.822 -0.650 -4.693 1.00 90.94 196 ILE A O 1
ATOM 1591 N N . VAL A 1 197 ? 4.411 0.967 -6.180 1.00 86.88 197 VAL A N 1
ATOM 1592 C CA . VAL A 1 197 ? 5.528 0.635 -7.066 1.00 86.88 197 VAL A CA 1
ATOM 1593 C C . VAL A 1 197 ? 6.648 1.620 -6.794 1.00 86.88 197 VAL A C 1
ATOM 1595 O O . VAL A 1 197 ? 6.497 2.813 -7.061 1.00 86.88 197 VAL A O 1
ATOM 1598 N N . THR A 1 198 ? 7.770 1.132 -6.267 1.00 80.69 198 THR A N 1
ATOM 1599 C CA . THR A 1 198 ? 8.925 1.983 -5.986 1.00 80.69 198 THR A CA 1
ATOM 1600 C C . THR A 1 198 ? 10.237 1.260 -6.281 1.00 80.69 198 THR A C 1
ATOM 1602 O O . THR A 1 198 ? 10.522 0.237 -5.657 1.00 80.69 198 THR A O 1
ATOM 1605 N N . PRO A 1 199 ? 11.033 1.735 -7.254 1.00 75.44 199 PRO A N 1
ATOM 1606 C CA . PRO A 1 199 ? 12.336 1.156 -7.521 1.00 75.44 199 PRO A CA 1
ATOM 1607 C C . PRO A 1 199 ? 13.322 1.593 -6.446 1.00 75.44 199 PRO A C 1
ATOM 1609 O O . PRO A 1 199 ? 13.213 2.697 -5.912 1.00 75.44 199 PRO A O 1
ATOM 1612 N N . ARG A 1 200 ? 14.330 0.769 -6.163 1.00 72.56 200 ARG A N 1
ATOM 1613 C CA . ARG A 1 200 ? 15.387 1.055 -5.171 1.00 72.56 200 ARG A CA 1
ATOM 1614 C C . ARG A 1 200 ? 16.407 2.110 -5.630 1.00 72.56 200 ARG A C 1
ATOM 1616 O O . ARG A 1 200 ? 17.612 1.913 -5.516 1.00 72.56 200 ARG A O 1
ATOM 1623 N N . PHE A 1 201 ? 15.929 3.247 -6.128 1.00 67.88 201 PHE A N 1
ATOM 1624 C CA . PHE A 1 201 ? 16.752 4.401 -6.493 1.00 67.88 201 PHE A CA 1
ATOM 1625 C C . PHE A 1 201 ? 16.844 5.364 -5.327 1.00 67.88 201 PHE A C 1
ATOM 1627 O O . PHE A 1 201 ? 15.869 6.030 -5.003 1.00 67.88 201 PHE A O 1
ATOM 1634 N N . PHE A 1 202 ? 18.011 5.412 -4.697 1.00 63.22 202 PHE A N 1
ATOM 1635 C CA . PHE A 1 202 ? 18.247 6.244 -3.524 1.00 63.22 202 PHE A CA 1
ATOM 1636 C C . PHE A 1 202 ? 18.552 7.708 -3.873 1.00 63.22 202 PHE A C 1
ATOM 1638 O O . PHE A 1 202 ? 18.239 8.596 -3.081 1.00 63.22 202 PHE A O 1
ATOM 1645 N N . GLU A 1 203 ? 19.150 7.955 -5.040 1.00 60.97 203 GLU A N 1
ATOM 1646 C CA . GLU A 1 203 ? 19.538 9.274 -5.555 1.00 60.97 203 GLU A CA 1
ATOM 1647 C C . GLU A 1 203 ? 19.413 9.296 -7.082 1.00 60.97 203 GLU A C 1
ATOM 1649 O O . GLU A 1 203 ? 19.275 8.241 -7.710 1.00 60.97 203 GLU A O 1
ATOM 1654 N N . ALA A 1 204 ? 19.462 10.493 -7.674 1.00 61.59 204 ALA A N 1
ATOM 1655 C CA . ALA A 1 204 ? 19.598 10.653 -9.114 1.00 61.59 204 ALA A CA 1
ATOM 1656 C C . ALA A 1 204 ? 20.871 9.944 -9.579 1.00 61.59 204 ALA A C 1
ATOM 1658 O O . ALA A 1 204 ? 21.967 10.223 -9.089 1.00 61.59 204 ALA A O 1
ATOM 1659 N N . VAL A 1 205 ? 20.716 9.014 -10.516 1.00 63.06 205 VAL A N 1
ATOM 1660 C CA . VAL A 1 205 ? 21.846 8.246 -11.024 1.00 63.06 205 VAL A CA 1
ATOM 1661 C C . VAL A 1 205 ? 22.214 8.774 -12.395 1.00 63.06 205 VAL A C 1
ATOM 1663 O O . VAL A 1 205 ? 21.370 8.824 -13.286 1.00 63.06 205 VAL A O 1
ATOM 1666 N N . LEU A 1 206 ? 23.476 9.159 -12.569 1.00 67.44 206 LEU A N 1
ATOM 1667 C CA . LEU A 1 206 ? 23.991 9.543 -13.877 1.00 67.44 206 LEU A CA 1
ATOM 1668 C C . LEU A 1 206 ? 23.971 8.317 -14.801 1.00 67.44 206 LEU A C 1
ATOM 1670 O O . LEU A 1 206 ? 24.358 7.235 -14.367 1.00 67.44 206 LEU A O 1
ATOM 1674 N N . PRO A 1 207 ? 23.487 8.424 -16.047 1.00 69.62 207 PRO A N 1
ATOM 1675 C CA . PRO A 1 207 ? 23.449 7.285 -16.952 1.00 69.62 207 PRO A CA 1
ATOM 1676 C C . PRO A 1 207 ? 24.864 6.849 -17.352 1.00 69.62 207 PRO A C 1
ATOM 1678 O O . PRO A 1 207 ? 25.523 7.506 -18.154 1.00 69.62 207 PRO A O 1
ATOM 1681 N N . ASP A 1 208 ? 25.304 5.706 -16.825 1.00 73.56 208 ASP A N 1
ATOM 1682 C CA . ASP A 1 208 ? 26.529 5.036 -17.266 1.00 73.56 208 ASP A CA 1
ATOM 1683 C C . ASP A 1 208 ? 26.343 4.419 -18.663 1.00 73.56 208 ASP A C 1
ATOM 1685 O O . ASP A 1 208 ? 25.217 4.196 -19.117 1.00 73.56 208 ASP A O 1
ATOM 1689 N N . SER A 1 209 ? 27.445 4.108 -19.357 1.00 80.00 209 SER A N 1
ATOM 1690 C CA . SER A 1 209 ? 27.404 3.594 -20.739 1.00 80.00 209 SER A CA 1
ATOM 1691 C C . SER A 1 209 ? 26.530 2.343 -20.893 1.00 80.00 209 SER A C 1
ATOM 1693 O O . SER A 1 209 ? 25.791 2.213 -21.869 1.00 80.00 209 SER A O 1
ATOM 1695 N N . PHE A 1 210 ? 26.569 1.446 -19.909 1.00 80.88 210 PHE A N 1
ATOM 1696 C CA . PHE A 1 210 ? 25.753 0.240 -19.862 1.00 80.88 210 PHE A CA 1
ATOM 1697 C C . PHE A 1 210 ? 24.265 0.550 -19.644 1.00 80.88 210 PHE A C 1
ATOM 1699 O O . PHE A 1 210 ? 23.411 0.142 -20.432 1.00 80.88 210 PHE A O 1
ATOM 1706 N N . ARG A 1 211 ? 23.957 1.382 -18.648 1.00 79.69 211 ARG A N 1
ATOM 1707 C CA . ARG A 1 211 ? 22.600 1.851 -18.348 1.00 79.69 211 ARG A CA 1
ATOM 1708 C C . ARG A 1 211 ? 21.958 2.559 -19.537 1.00 79.69 211 ARG A C 1
ATOM 1710 O O . ARG A 1 211 ? 20.805 2.301 -19.874 1.00 79.69 211 ARG A O 1
ATOM 1717 N N . ALA A 1 212 ? 22.714 3.414 -20.224 1.00 78.06 212 ALA A N 1
ATOM 1718 C CA . ALA A 1 212 ? 22.268 4.086 -21.440 1.00 78.06 212 ALA A CA 1
ATOM 1719 C C . ALA A 1 212 ? 21.916 3.084 -22.557 1.00 78.06 212 ALA A C 1
ATOM 1721 O O . ALA A 1 212 ? 20.898 3.256 -23.233 1.00 78.06 212 ALA A O 1
ATOM 1722 N N . LYS A 1 213 ? 22.699 2.004 -22.716 1.00 80.94 213 LYS A N 1
ATOM 1723 C CA . LYS A 1 213 ? 22.389 0.912 -23.657 1.00 80.94 213 LYS A CA 1
ATOM 1724 C C . LYS A 1 213 ? 21.108 0.174 -23.267 1.00 80.94 213 LYS A C 1
ATOM 1726 O O . LYS A 1 213 ? 20.272 -0.059 -24.137 1.00 80.94 213 LYS A O 1
ATOM 1731 N N . ILE A 1 214 ? 20.907 -0.145 -21.986 1.00 82.12 214 ILE A N 1
ATOM 1732 C CA . ILE A 1 214 ? 19.659 -0.767 -21.509 1.00 82.12 214 ILE A CA 1
ATOM 1733 C C . ILE A 1 214 ? 18.465 0.129 -21.810 1.00 82.12 214 ILE A C 1
ATOM 1735 O O . ILE A 1 214 ? 17.484 -0.330 -22.389 1.00 82.12 214 ILE A O 1
ATOM 1739 N N . LEU A 1 215 ? 18.548 1.415 -21.472 1.00 77.94 215 LEU A N 1
ATOM 1740 C CA . LEU A 1 215 ? 17.476 2.374 -21.733 1.00 77.94 215 LEU A CA 1
ATOM 1741 C C . LEU A 1 215 ? 17.143 2.452 -23.223 1.00 77.94 215 LEU A C 1
ATOM 1743 O O . LEU A 1 215 ? 15.969 2.476 -23.595 1.00 77.94 215 LEU A O 1
ATOM 1747 N N . PHE A 1 216 ? 18.159 2.429 -24.084 1.00 79.06 216 PHE A N 1
ATOM 1748 C CA . PHE A 1 216 ? 17.974 2.359 -25.527 1.00 79.06 216 PHE A CA 1
ATOM 1749 C C . PHE A 1 216 ? 17.267 1.067 -25.974 1.00 79.06 216 PHE A C 1
ATOM 1751 O O . PHE A 1 216 ? 16.345 1.124 -26.790 1.00 79.06 216 PHE A O 1
ATOM 1758 N N . LEU A 1 217 ? 17.639 -0.091 -25.420 1.00 81.75 217 LEU A N 1
ATOM 1759 C CA . LEU A 1 217 ? 16.975 -1.366 -25.713 1.00 81.75 217 LEU A CA 1
ATOM 1760 C C . LEU A 1 217 ? 15.519 -1.377 -25.237 1.00 81.75 217 LEU A C 1
ATOM 1762 O O . LEU A 1 217 ? 14.636 -1.771 -25.995 1.00 81.75 217 LE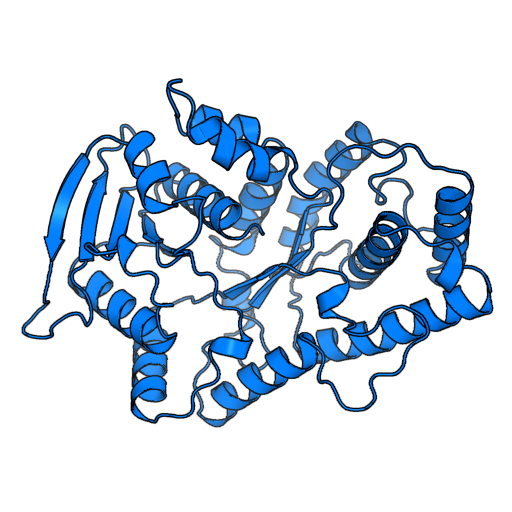U A O 1
ATOM 1766 N N . LEU A 1 218 ? 15.236 -0.873 -24.036 1.00 80.56 218 LEU A N 1
ATOM 1767 C CA . LEU A 1 218 ? 13.869 -0.776 -23.521 1.00 80.56 218 LEU A CA 1
ATOM 1768 C C . LEU A 1 218 ? 12.988 0.100 -24.420 1.00 80.56 218 LEU A C 1
ATOM 1770 O O . LEU A 1 218 ? 11.838 -0.249 -24.675 1.00 80.56 218 LEU A O 1
ATOM 1774 N N . ARG A 1 219 ? 13.518 1.202 -24.972 1.00 76.75 219 ARG A N 1
ATOM 1775 C CA . ARG A 1 219 ? 12.780 2.024 -25.952 1.00 76.75 219 ARG A CA 1
ATOM 1776 C C . ARG A 1 219 ? 12.404 1.242 -27.207 1.00 76.75 219 ARG A C 1
ATOM 1778 O O . ARG A 1 219 ? 11.343 1.493 -27.772 1.00 76.75 219 ARG A O 1
ATOM 1785 N N . ARG A 1 220 ? 13.253 0.309 -27.648 1.00 76.38 220 ARG A N 1
ATOM 1786 C CA . ARG A 1 220 ? 12.945 -0.576 -28.781 1.00 76.38 220 ARG A CA 1
ATOM 1787 C C . ARG A 1 220 ? 11.855 -1.580 -28.414 1.00 76.38 220 ARG A C 1
ATOM 1789 O O . ARG A 1 220 ? 10.884 -1.686 -29.153 1.00 76.38 220 ARG A O 1
ATOM 1796 N N . ILE A 1 221 ? 11.976 -2.231 -27.256 1.00 78.69 221 ILE A N 1
ATOM 1797 C CA . ILE A 1 221 ? 11.020 -3.246 -26.779 1.00 78.69 221 ILE A CA 1
ATOM 1798 C C . ILE A 1 221 ? 9.623 -2.644 -26.558 1.00 78.69 221 ILE A C 1
ATOM 1800 O O . ILE A 1 221 ? 8.619 -3.250 -26.924 1.00 78.69 221 ILE A O 1
ATOM 1804 N N . PHE A 1 222 ? 9.539 -1.443 -25.980 1.00 74.62 222 PHE A N 1
ATOM 1805 C CA . PHE A 1 222 ? 8.262 -0.792 -25.658 1.00 74.62 222 PHE A CA 1
ATOM 1806 C C . PHE A 1 222 ? 7.751 0.179 -26.732 1.00 74.62 222 PHE A C 1
ATOM 1808 O O . PHE A 1 222 ? 6.754 0.866 -26.500 1.00 74.62 222 PHE A O 1
ATOM 1815 N N . GLY A 1 223 ? 8.430 0.265 -27.879 1.00 62.25 223 GLY A N 1
ATOM 1816 C CA . GLY A 1 223 ? 8.060 1.141 -28.987 1.00 62.25 223 GLY A CA 1
ATOM 1817 C C . GLY A 1 223 ? 8.193 2.632 -28.660 1.00 62.25 223 GLY A C 1
ATOM 1818 O O . GLY A 1 223 ? 7.255 3.252 -28.164 1.00 62.25 223 GLY A O 1
ATOM 1819 N N . GLY A 1 224 ? 9.362 3.204 -28.970 1.00 52.25 224 GLY A N 1
ATOM 1820 C CA . GLY A 1 224 ? 9.627 4.616 -29.305 1.00 52.25 224 GLY A CA 1
ATOM 1821 C C . GLY A 1 224 ? 9.429 5.691 -28.228 1.00 52.25 224 GLY A C 1
ATOM 1822 O O . GLY A 1 224 ? 10.134 6.692 -28.243 1.00 52.25 224 GLY A O 1
ATOM 1823 N N . THR A 1 225 ? 8.521 5.506 -27.275 1.00 51.94 225 THR A N 1
ATOM 1824 C CA . THR A 1 225 ? 8.137 6.526 -26.291 1.00 51.94 225 THR A CA 1
ATOM 1825 C C . THR A 1 225 ? 7.994 5.913 -24.904 1.00 51.94 225 THR A C 1
ATOM 1827 O O . THR A 1 225 ? 6.967 6.058 -24.241 1.00 51.94 225 THR A O 1
ATOM 1830 N N . LEU A 1 226 ? 9.042 5.250 -24.415 1.00 50.91 226 LEU A N 1
ATOM 1831 C CA . LEU A 1 226 ? 9.356 5.474 -23.005 1.00 50.91 226 LEU A CA 1
ATOM 1832 C C . LEU A 1 226 ? 9.694 6.958 -22.938 1.00 50.91 226 LEU A C 1
ATOM 1834 O O . LEU A 1 226 ? 10.781 7.344 -23.363 1.00 50.91 226 LEU A O 1
ATOM 1838 N N . ASN A 1 227 ? 8.726 7.793 -22.549 1.00 52.66 227 ASN A N 1
ATOM 1839 C CA . ASN A 1 227 ? 8.983 9.213 -22.356 1.00 52.66 227 ASN A CA 1
ATOM 1840 C C . ASN A 1 227 ? 10.241 9.302 -21.495 1.00 52.66 227 ASN A C 1
ATOM 1842 O O . ASN A 1 227 ? 10.274 8.746 -20.403 1.00 52.66 227 ASN A O 1
ATOM 1846 N N . GLU A 1 228 ? 11.298 9.939 -21.990 1.00 46.03 228 GLU A N 1
ATOM 1847 C CA . GLU A 1 228 ? 12.536 10.091 -21.214 1.00 46.03 228 GLU A CA 1
ATOM 1848 C C . GLU A 1 228 ? 12.235 10.781 -19.875 1.00 46.03 228 GLU A C 1
ATOM 1850 O O . GLU A 1 228 ? 12.803 10.434 -18.847 1.00 46.03 228 GLU A O 1
ATOM 1855 N N . ALA A 1 229 ? 11.218 11.652 -19.885 1.00 43.59 229 ALA A N 1
ATOM 1856 C CA . ALA A 1 229 ? 10.589 12.286 -18.730 1.00 43.59 229 ALA A CA 1
ATOM 1857 C C . ALA A 1 229 ? 9.823 11.335 -17.789 1.00 43.59 229 ALA A C 1
ATOM 1859 O O . ALA A 1 229 ? 9.217 11.807 -16.837 1.00 43.59 229 ALA A O 1
ATOM 1860 N N . MET A 1 230 ? 9.803 10.030 -18.060 1.00 48.91 230 MET A N 1
ATOM 1861 C CA . MET A 1 230 ? 9.207 8.979 -17.231 1.00 48.91 230 MET A CA 1
ATOM 1862 C C . MET A 1 230 ? 10.251 8.003 -16.678 1.00 48.91 230 MET A C 1
ATOM 1864 O O . MET A 1 230 ? 9.908 7.106 -15.907 1.00 48.91 230 MET A O 1
ATOM 1868 N N . VAL A 1 231 ? 11.525 8.193 -17.020 1.00 57.91 231 VAL A N 1
ATOM 1869 C CA . VAL A 1 231 ? 12.620 7.470 -16.391 1.00 57.91 231 VAL A CA 1
ATOM 1870 C C . VAL A 1 231 ? 13.355 8.451 -15.473 1.00 57.91 231 VAL A C 1
ATOM 1872 O O . VAL A 1 231 ? 13.839 9.472 -15.961 1.00 57.91 231 VAL A O 1
ATOM 1875 N N . PRO A 1 232 ? 13.483 8.161 -14.166 1.00 56.19 232 PRO A N 1
ATOM 1876 C CA . PRO A 1 232 ? 14.058 9.069 -13.162 1.00 56.19 232 PRO A CA 1
ATOM 1877 C C . PRO A 1 232 ? 15.551 9.432 -13.357 1.00 56.19 232 PRO A C 1
ATOM 1879 O O . PRO A 1 232 ? 16.183 9.984 -12.467 1.00 56.19 232 PRO A O 1
ATOM 1882 N N . ILE A 1 233 ? 16.139 9.115 -14.510 1.00 60.72 233 ILE A N 1
ATOM 1883 C CA . ILE A 1 233 ? 17.583 9.136 -14.774 1.00 60.72 233 ILE A CA 1
ATOM 1884 C C . ILE A 1 233 ? 18.015 10.402 -15.534 1.00 60.72 233 ILE A C 1
ATOM 1886 O O . ILE A 1 233 ? 19.160 10.821 -15.407 1.00 60.72 233 ILE A O 1
ATOM 1890 N N . TYR A 1 234 ? 17.131 11.018 -16.332 1.00 57.94 234 TYR A N 1
ATOM 1891 C CA . TYR A 1 234 ? 17.538 12.053 -17.298 1.00 57.94 234 TYR A CA 1
ATOM 1892 C C . TYR A 1 234 ? 17.359 13.501 -16.810 1.00 57.94 234 TYR A C 1
ATOM 1894 O O . TYR A 1 234 ? 18.229 14.329 -17.060 1.00 57.94 234 TYR A O 1
ATOM 1902 N N . ASP A 1 235 ? 16.256 13.822 -16.123 1.00 66.50 235 ASP A N 1
ATOM 1903 C CA . ASP A 1 235 ? 15.989 15.158 -15.560 1.00 66.50 235 ASP A CA 1
ATOM 1904 C C . ASP A 1 235 ? 14.966 15.051 -14.421 1.00 66.50 235 ASP A C 1
ATOM 1906 O O . ASP A 1 235 ? 13.753 15.025 -14.639 1.00 66.50 235 ASP A O 1
ATOM 1910 N N . GLU A 1 236 ? 15.469 14.962 -13.191 1.00 66.88 236 GLU A N 1
ATOM 1911 C CA . GLU A 1 236 ? 14.660 14.731 -11.996 1.00 66.88 236 GLU A CA 1
ATOM 1912 C C . GLU A 1 236 ? 13.619 15.845 -11.765 1.00 66.88 236 GLU A C 1
ATOM 1914 O O . GLU A 1 236 ? 12.443 15.568 -11.530 1.00 66.88 236 GLU A O 1
ATOM 1919 N N . ARG A 1 237 ? 14.014 17.123 -11.856 1.00 70.50 237 ARG A N 1
ATOM 1920 C CA . ARG A 1 237 ? 13.106 18.246 -11.552 1.00 70.50 237 ARG A CA 1
ATOM 1921 C C . ARG A 1 237 ? 11.961 18.318 -12.551 1.00 70.50 237 ARG A C 1
ATOM 1923 O O . ARG A 1 237 ? 10.812 18.514 -12.149 1.00 70.50 237 ARG A O 1
ATOM 1930 N N . ARG A 1 238 ? 12.264 18.146 -13.838 1.00 71.44 238 ARG A N 1
ATOM 1931 C CA . ARG A 1 238 ? 11.252 18.148 -14.895 1.00 71.44 238 ARG A CA 1
ATOM 1932 C C . ARG A 1 238 ? 10.358 16.917 -14.822 1.00 71.44 238 ARG A C 1
ATOM 1934 O O . ARG A 1 238 ? 9.144 17.057 -14.958 1.00 71.44 238 ARG A O 1
ATOM 1941 N N . PHE A 1 239 ? 10.935 15.744 -14.553 1.00 71.62 239 PHE A N 1
ATOM 1942 C CA . PHE A 1 239 ? 10.188 14.512 -14.296 1.00 71.62 239 PHE A CA 1
ATOM 1943 C C . PHE A 1 239 ? 9.154 14.744 -13.184 1.00 71.62 239 PHE A C 1
ATOM 1945 O O . PHE A 1 239 ? 7.963 14.495 -13.374 1.00 71.62 239 PHE A O 1
ATOM 1952 N N . TRP A 1 240 ? 9.584 15.293 -12.043 1.00 73.69 240 TRP A N 1
ATOM 1953 C CA . TRP A 1 240 ? 8.704 15.514 -10.898 1.00 73.69 240 TRP A CA 1
ATOM 1954 C C . TRP A 1 240 ? 7.625 16.552 -11.160 1.00 73.69 240 TRP A C 1
ATOM 1956 O O . TRP A 1 240 ? 6.475 16.343 -10.774 1.00 73.69 240 TRP A O 1
ATOM 1966 N N . GLY A 1 241 ? 7.989 17.655 -11.820 1.00 74.75 241 GLY A N 1
ATOM 1967 C CA . GLY A 1 241 ? 7.040 18.690 -12.216 1.00 74.75 241 GLY A CA 1
ATOM 1968 C C . GLY A 1 241 ? 5.920 18.116 -13.080 1.00 74.75 241 GLY A C 1
ATOM 1969 O O . GLY A 1 241 ? 4.748 18.302 -12.764 1.00 74.75 241 GLY A O 1
ATOM 1970 N N . ASN A 1 242 ? 6.274 17.342 -14.108 1.00 76.62 242 ASN A N 1
ATOM 1971 C CA . ASN A 1 242 ? 5.297 16.717 -14.996 1.00 76.62 242 ASN A CA 1
ATOM 1972 C C . ASN A 1 242 ? 4.442 15.682 -14.257 1.00 76.62 242 ASN A C 1
ATOM 1974 O O . ASN A 1 242 ? 3.216 15.734 -14.333 1.00 76.62 242 ASN A O 1
ATOM 1978 N N . LEU A 1 243 ? 5.069 14.787 -13.486 1.00 78.75 243 LEU A N 1
ATOM 1979 C CA . LEU A 1 243 ? 4.358 13.731 -12.768 1.00 78.75 243 LEU A CA 1
ATOM 1980 C C . LEU A 1 243 ? 3.315 14.309 -11.798 1.00 78.75 243 LEU A C 1
ATOM 1982 O O . LEU A 1 243 ? 2.172 13.858 -11.779 1.00 78.75 243 LEU A O 1
ATOM 1986 N N . LEU A 1 244 ? 3.680 15.324 -11.009 1.00 83.12 244 LEU A N 1
ATOM 1987 C CA . LEU A 1 244 ? 2.766 15.932 -10.036 1.00 83.12 244 LEU A CA 1
ATOM 1988 C C . LEU A 1 244 ? 1.609 16.699 -10.690 1.00 83.12 244 LEU A C 1
ATOM 1990 O O . LEU A 1 244 ? 0.541 16.800 -10.088 1.00 83.12 244 LEU A O 1
ATOM 1994 N N . VAL A 1 245 ? 1.798 17.218 -11.904 1.00 84.19 245 VAL A N 1
ATOM 1995 C CA . VAL A 1 245 ? 0.739 17.882 -12.681 1.00 84.19 245 VAL A CA 1
ATOM 1996 C C . VAL A 1 245 ? -0.196 16.859 -13.334 1.00 84.19 245 VAL A C 1
ATOM 1998 O O . VAL A 1 245 ? -1.412 17.057 -13.365 1.00 84.19 245 VAL A O 1
ATOM 2001 N N . GLU A 1 246 ? 0.343 15.749 -13.835 1.00 84.38 246 GLU A N 1
ATOM 2002 C CA . GLU A 1 246 ? -0.430 14.745 -14.570 1.00 84.38 246 GLU A CA 1
ATOM 2003 C C . GLU A 1 246 ? -1.197 13.781 -13.654 1.00 84.38 246 GLU A C 1
ATOM 2005 O O . GLU A 1 246 ? -2.350 13.451 -13.945 1.00 84.38 246 GLU A O 1
ATOM 2010 N N . LEU A 1 247 ? -0.605 13.362 -12.528 1.00 87.44 247 LEU A N 1
ATOM 2011 C CA . LEU A 1 247 ? -1.192 12.368 -11.618 1.00 87.44 247 LEU A CA 1
ATOM 2012 C C . LEU A 1 247 ? -2.616 12.701 -11.138 1.00 87.44 247 LEU A C 1
ATOM 2014 O O . LEU A 1 247 ? -3.461 11.802 -11.171 1.00 87.44 247 LEU A O 1
ATOM 2018 N N . PRO A 1 248 ? -2.940 13.940 -10.708 1.00 91.12 248 PRO A N 1
ATOM 2019 C CA . PRO A 1 248 ? -4.294 14.275 -10.279 1.00 91.12 248 PRO A CA 1
ATOM 2020 C C . PRO A 1 248 ? -5.322 14.016 -11.381 1.00 91.12 248 PRO A C 1
ATOM 2022 O O . PRO A 1 248 ? -6.347 13.386 -11.128 1.00 91.12 248 PRO A O 1
ATOM 2025 N N . THR A 1 249 ? -5.009 14.444 -12.607 1.00 89.62 249 THR A N 1
ATOM 2026 C CA . THR A 1 249 ? -5.866 14.262 -13.786 1.00 89.62 249 THR A CA 1
ATOM 2027 C C . THR A 1 249 ? -5.990 12.783 -14.153 1.00 89.62 249 THR A C 1
ATOM 2029 O O . THR A 1 249 ? -7.085 12.315 -14.472 1.00 89.62 249 THR A O 1
ATOM 2032 N N . ALA A 1 250 ? -4.888 12.033 -14.064 1.00 89.50 250 ALA A N 1
ATOM 2033 C CA . ALA A 1 250 ? -4.858 10.607 -14.368 1.00 89.50 250 ALA A CA 1
ATOM 2034 C C . ALA A 1 250 ? -5.759 9.794 -13.425 1.00 89.50 250 ALA A C 1
ATOM 2036 O O . ALA A 1 250 ? -6.524 8.948 -13.892 1.00 89.50 250 ALA A O 1
ATOM 2037 N N . TYR A 1 251 ? -5.726 10.067 -12.115 1.00 93.75 251 TYR A N 1
ATOM 2038 C CA . TYR A 1 251 ? -6.622 9.413 -11.153 1.00 93.75 251 TYR A CA 1
ATOM 2039 C C . TYR A 1 251 ? -8.069 9.888 -11.272 1.00 93.75 251 TYR A C 1
ATOM 2041 O O . TYR A 1 251 ? -8.999 9.101 -11.093 1.00 93.75 251 TYR A O 1
ATOM 2049 N N . GLU A 1 252 ? -8.283 11.166 -11.577 1.00 91.31 252 GLU A N 1
ATOM 2050 C CA . GLU A 1 252 ? -9.621 11.735 -11.721 1.00 91.31 252 GLU A CA 1
ATOM 2051 C C . GLU A 1 252 ? -10.390 11.090 -12.877 1.00 91.31 252 GLU A C 1
ATOM 2053 O O . GLU A 1 252 ? -11.541 10.693 -12.692 1.00 91.31 252 GLU A O 1
ATOM 2058 N N . ARG A 1 253 ? -9.725 10.867 -14.014 1.00 90.06 253 ARG A N 1
ATOM 2059 C CA . ARG A 1 253 ? -10.304 10.212 -15.199 1.00 90.06 253 ARG A CA 1
ATOM 2060 C C . ARG A 1 253 ? -10.365 8.691 -15.109 1.00 90.06 253 ARG A C 1
ATOM 2062 O O . ARG A 1 253 ? -11.090 8.065 -15.875 1.00 90.06 253 ARG A O 1
ATOM 2069 N N . SER A 1 254 ? -9.597 8.089 -14.206 1.00 92.38 254 SER A N 1
ATOM 2070 C CA . SER A 1 254 ? -9.504 6.635 -14.119 1.00 92.38 254 SER A CA 1
ATOM 2071 C C . SER A 1 254 ? -10.771 5.997 -13.555 1.00 92.38 254 SER A C 1
ATOM 2073 O O . SER A 1 254 ? -11.333 6.464 -12.556 1.00 92.38 254 SER A O 1
ATOM 2075 N N . LEU A 1 255 ? -11.155 4.886 -14.183 1.00 91.00 255 LEU A N 1
ATOM 2076 C CA . LEU A 1 255 ? -12.169 3.926 -13.738 1.00 91.00 255 LEU A CA 1
ATOM 2077 C C . LEU A 1 255 ? -11.595 2.497 -13.711 1.00 91.00 255 LEU A C 1
ATOM 2079 O O . LEU A 1 255 ? -12.334 1.520 -13.780 1.00 91.00 255 LEU A O 1
ATOM 2083 N N . ARG A 1 256 ? -10.263 2.368 -13.655 1.00 91.81 256 ARG A N 1
ATOM 2084 C CA . ARG A 1 256 ? -9.557 1.087 -13.748 1.00 91.81 256 ARG A CA 1
ATOM 2085 C C . ARG A 1 256 ? -8.989 0.671 -12.396 1.00 91.81 256 ARG A C 1
ATOM 2087 O O . ARG A 1 256 ? -8.444 1.492 -11.656 1.00 91.81 256 ARG A O 1
ATOM 2094 N N . LEU A 1 257 ? -9.061 -0.625 -12.116 1.00 94.19 257 LEU A N 1
ATOM 2095 C CA . LEU A 1 257 ? -8.407 -1.293 -10.994 1.00 94.19 257 LEU A CA 1
ATOM 2096 C C . LEU A 1 257 ? -7.545 -2.421 -11.550 1.00 94.19 257 LEU A C 1
ATOM 2098 O O . LEU A 1 257 ? -7.983 -3.118 -12.457 1.00 94.19 257 LEU A O 1
ATOM 2102 N N . ILE A 1 258 ? -6.345 -2.595 -11.002 1.00 93.19 258 ILE A N 1
ATOM 2103 C CA . ILE A 1 258 ? -5.507 -3.757 -11.278 1.00 93.19 258 ILE A CA 1
ATOM 2104 C C . ILE A 1 258 ? -6.063 -4.958 -10.522 1.00 93.19 258 ILE A C 1
ATOM 2106 O O . ILE A 1 258 ? -6.228 -4.919 -9.302 1.00 93.19 258 ILE A O 1
ATOM 2110 N N . THR A 1 259 ? -6.306 -6.031 -11.259 1.00 93.88 259 THR A N 1
ATOM 2111 C CA . THR A 1 259 ? -6.769 -7.323 -10.747 1.00 93.88 259 THR A CA 1
ATOM 2112 C C . THR A 1 259 ? -5.634 -8.344 -10.670 1.00 93.88 259 THR A C 1
ATOM 2114 O O . THR A 1 259 ? -4.642 -8.247 -11.389 1.00 93.88 259 THR A O 1
ATOM 2117 N N . ILE A 1 260 ? -5.802 -9.410 -9.879 1.00 92.19 260 ILE A N 1
ATOM 2118 C CA . ILE A 1 260 ? -4.862 -10.549 -9.840 1.00 92.19 260 ILE A CA 1
ATOM 2119 C C . ILE A 1 260 ? -4.617 -11.148 -11.236 1.00 92.19 260 ILE A C 1
ATOM 2121 O O . ILE A 1 260 ? -3.508 -11.604 -11.537 1.00 92.19 260 ILE A O 1
ATOM 2125 N N . ARG A 1 261 ? -5.629 -11.137 -12.112 1.00 92.12 261 ARG A N 1
ATOM 2126 C CA . ARG A 1 261 ? -5.478 -11.595 -13.497 1.00 92.12 261 ARG A CA 1
ATOM 2127 C C . ARG A 1 261 ? -4.507 -10.706 -14.272 1.00 92.12 261 ARG A C 1
ATOM 2129 O O . ARG A 1 261 ? -3.590 -11.236 -14.892 1.00 92.12 261 ARG A O 1
ATOM 2136 N N . GLU A 1 262 ? -4.674 -9.386 -14.209 1.00 92.12 262 GLU A N 1
ATOM 2137 C CA . GLU A 1 262 ? -3.733 -8.438 -14.823 1.00 92.12 262 GLU A CA 1
ATOM 2138 C C . GLU A 1 262 ? -2.326 -8.583 -14.237 1.00 92.12 262 GLU A C 1
ATOM 2140 O O . GLU A 1 262 ? -1.364 -8.622 -14.994 1.00 92.12 262 GLU A O 1
ATOM 2145 N N . LEU A 1 263 ? -2.191 -8.771 -12.919 1.00 90.75 263 LEU A N 1
ATOM 2146 C CA . LEU A 1 263 ? -0.894 -9.038 -12.283 1.00 90.75 263 LEU A CA 1
ATOM 2147 C C . LEU A 1 263 ? -0.198 -10.282 -12.855 1.00 90.75 263 LEU A C 1
ATOM 2149 O O . LEU A 1 263 ? 1.007 -10.275 -13.104 1.00 90.75 263 LEU A O 1
ATOM 2153 N N . SER A 1 264 ? -0.959 -11.353 -13.083 1.00 90.06 264 SER A N 1
ATOM 2154 C CA . SER A 1 264 ? -0.436 -12.606 -13.644 1.00 90.06 264 SER A CA 1
ATOM 2155 C C . SER A 1 264 ? -0.002 -12.443 -15.107 1.00 90.06 264 SER A C 1
ATOM 2157 O O . SER A 1 264 ? 1.014 -13.009 -15.525 1.00 90.06 264 SER A O 1
ATOM 2159 N N . LEU A 1 265 ? -0.745 -11.641 -15.880 1.00 90.88 265 LEU A N 1
ATOM 2160 C CA . LEU A 1 265 ? -0.383 -11.273 -17.252 1.00 90.88 265 LEU A CA 1
ATOM 2161 C C . LEU A 1 265 ? 0.896 -10.431 -17.268 1.00 90.88 265 LEU A C 1
ATOM 2163 O O . LEU A 1 265 ? 1.855 -10.810 -17.936 1.00 90.88 265 LEU A O 1
ATOM 2167 N N . MET A 1 266 ? 0.963 -9.387 -16.436 1.00 89.94 266 MET A N 1
ATOM 2168 C CA . MET A 1 266 ? 2.151 -8.544 -16.285 1.00 89.94 266 MET A CA 1
ATOM 2169 C C . MET A 1 266 ? 3.388 -9.362 -15.898 1.00 89.94 266 MET A C 1
ATOM 2171 O O . MET A 1 266 ? 4.462 -9.136 -16.440 1.00 89.94 266 MET A O 1
ATOM 2175 N N . LYS A 1 267 ? 3.267 -10.356 -15.009 1.00 89.50 267 LYS A N 1
ATOM 2176 C CA . LYS A 1 267 ? 4.381 -11.265 -14.683 1.00 89.50 267 LYS A CA 1
ATOM 2177 C C . LYS A 1 267 ? 4.876 -12.034 -15.912 1.00 89.50 267 LYS A C 1
ATOM 2179 O O . LYS A 1 267 ? 6.078 -12.102 -16.159 1.00 89.50 267 LYS A O 1
ATOM 2184 N N . SER A 1 268 ? 3.954 -12.582 -16.698 1.00 88.06 268 SER A N 1
ATOM 2185 C CA . SER A 1 268 ? 4.283 -13.354 -17.904 1.00 88.06 268 SER A CA 1
ATOM 2186 C C . SER A 1 268 ? 4.933 -12.483 -18.986 1.00 88.06 268 SER A C 1
ATOM 2188 O O . SER A 1 268 ? 5.894 -12.900 -19.639 1.00 88.06 268 SER A O 1
ATOM 2190 N N . GLU A 1 269 ? 4.439 -11.256 -19.150 1.00 89.25 269 GLU A N 1
ATOM 2191 C CA . GLU A 1 269 ? 4.990 -10.252 -20.063 1.00 89.25 269 GLU A CA 1
ATOM 2192 C C . GLU A 1 269 ? 6.356 -9.747 -19.602 1.00 89.25 269 GLU A C 1
ATOM 2194 O O . GLU A 1 269 ? 7.264 -9.618 -20.423 1.00 89.25 269 GLU A O 1
ATOM 2199 N N . PHE A 1 270 ? 6.542 -9.534 -18.299 1.00 87.94 270 PHE A N 1
ATOM 2200 C CA . PHE A 1 270 ? 7.834 -9.161 -17.733 1.00 87.94 270 PHE A CA 1
ATOM 2201 C C . PHE A 1 270 ? 8.879 -10.232 -18.025 1.00 87.94 270 PHE A C 1
ATOM 2203 O O . PHE A 1 270 ? 9.949 -9.928 -18.544 1.00 87.94 270 PHE A O 1
ATOM 2210 N N . ASP A 1 271 ? 8.545 -11.504 -17.802 1.00 85.50 271 ASP A N 1
ATOM 2211 C CA . ASP A 1 271 ? 9.432 -12.616 -18.137 1.00 85.50 271 ASP A CA 1
ATOM 2212 C C . ASP A 1 271 ? 9.785 -12.663 -19.632 1.00 85.50 271 ASP A C 1
ATOM 2214 O O . ASP A 1 271 ? 10.902 -13.050 -19.987 1.00 85.50 271 ASP A O 1
ATOM 2218 N N . ARG A 1 272 ? 8.866 -12.255 -20.518 1.00 86.88 272 ARG A N 1
ATOM 2219 C CA . ARG A 1 272 ? 9.131 -12.128 -21.960 1.00 86.88 272 ARG A CA 1
ATOM 2220 C C . ARG A 1 272 ? 10.121 -11.000 -22.248 1.00 86.88 272 ARG A C 1
ATOM 2222 O O . ARG A 1 272 ? 11.100 -11.252 -22.942 1.00 86.88 272 ARG A O 1
ATOM 2229 N N . VAL A 1 273 ? 9.897 -9.808 -21.692 1.00 85.75 273 VAL A N 1
ATOM 2230 C CA . VAL A 1 273 ? 10.791 -8.642 -21.839 1.00 85.75 273 VAL A CA 1
ATOM 2231 C C . VAL A 1 273 ? 12.193 -8.969 -21.336 1.00 85.75 273 VAL A C 1
ATOM 2233 O O . VAL A 1 273 ? 13.183 -8.684 -22.001 1.00 85.75 273 VAL A O 1
ATOM 2236 N N . VAL A 1 274 ? 12.283 -9.634 -20.188 1.00 83.19 274 VAL A N 1
ATOM 2237 C CA . VAL A 1 274 ? 13.551 -10.082 -19.618 1.00 83.19 274 VAL A CA 1
ATOM 2238 C C . VAL A 1 274 ? 14.281 -11.052 -20.549 1.00 83.19 274 VAL A C 1
ATOM 2240 O O . VAL A 1 274 ? 15.480 -10.898 -20.772 1.00 83.19 274 VAL A O 1
ATOM 2243 N N . ARG A 1 275 ? 13.580 -12.046 -21.112 1.00 83.94 275 ARG A N 1
ATOM 2244 C CA . ARG A 1 275 ? 14.186 -12.964 -22.089 1.00 83.94 275 ARG A CA 1
ATOM 2245 C C . ARG A 1 275 ? 14.688 -12.214 -23.318 1.00 83.94 275 ARG A C 1
ATOM 2247 O O . ARG A 1 275 ? 15.803 -12.472 -23.745 1.00 83.94 275 ARG A O 1
ATOM 2254 N N . GLU A 1 276 ? 13.900 -11.274 -23.830 1.00 85.81 276 GLU A N 1
ATOM 2255 C CA . GLU A 1 276 ? 14.254 -10.447 -24.987 1.00 85.81 276 GLU A CA 1
ATOM 2256 C C . GLU A 1 276 ? 15.510 -9.596 -24.727 1.00 85.81 276 GLU A C 1
ATOM 2258 O O . GLU A 1 276 ? 16.394 -9.514 -25.586 1.00 85.81 276 GLU A O 1
ATOM 2263 N N . LEU A 1 277 ? 15.643 -9.033 -23.520 1.00 84.19 277 LEU A N 1
ATOM 2264 C CA . LEU A 1 277 ? 16.844 -8.314 -23.085 1.00 84.19 277 LEU A CA 1
ATOM 2265 C C . LEU A 1 277 ? 18.071 -9.226 -23.043 1.00 84.19 277 LEU A C 1
ATOM 2267 O O . LEU A 1 277 ? 19.088 -8.876 -23.633 1.00 84.19 277 LEU A O 1
ATOM 2271 N N . ILE A 1 278 ? 17.967 -10.406 -22.421 1.00 83.62 278 ILE A N 1
ATOM 2272 C CA . ILE A 1 278 ? 19.073 -11.378 -22.349 1.00 83.62 278 ILE A CA 1
ATOM 2273 C C . ILE A 1 278 ? 19.480 -11.856 -23.751 1.00 83.62 278 ILE A C 1
ATOM 2275 O O . ILE A 1 278 ? 20.665 -12.005 -24.038 1.00 83.62 278 ILE A O 1
ATOM 2279 N N . THR A 1 279 ? 18.522 -12.103 -24.651 1.00 84.75 279 THR A N 1
ATOM 2280 C CA . THR A 1 279 ? 18.838 -12.553 -26.016 1.00 84.75 279 THR A CA 1
ATOM 2281 C C . THR A 1 279 ? 19.492 -11.460 -26.853 1.00 84.75 279 THR A C 1
ATOM 2283 O O . THR A 1 279 ? 20.372 -11.755 -27.658 1.00 84.75 279 THR A O 1
ATOM 2286 N N . THR A 1 280 ? 19.062 -10.209 -26.672 1.00 83.88 280 THR A N 1
ATOM 2287 C CA . THR A 1 280 ? 19.577 -9.060 -27.432 1.00 83.88 280 THR A CA 1
ATOM 2288 C C . THR A 1 280 ? 20.929 -8.598 -26.898 1.00 83.88 280 THR A C 1
ATOM 2290 O O . THR A 1 280 ? 21.793 -8.187 -27.668 1.00 83.88 280 THR A O 1
ATOM 2293 N N . TYR A 1 281 ? 21.124 -8.687 -25.585 1.00 80.88 281 TYR A N 1
ATOM 2294 C CA . TYR A 1 281 ? 22.354 -8.329 -24.904 1.00 80.88 281 TYR A CA 1
ATOM 2295 C C . TYR A 1 281 ? 22.815 -9.520 -24.058 1.00 80.88 281 TYR A C 1
ATOM 2297 O O . TYR A 1 281 ? 22.399 -9.690 -22.912 1.00 80.88 281 TYR A O 1
ATOM 2305 N N . ARG A 1 282 ? 23.656 -10.373 -24.659 1.00 71.75 282 ARG A N 1
ATOM 2306 C CA . ARG A 1 282 ? 24.095 -11.649 -24.064 1.00 71.75 282 ARG A CA 1
ATOM 2307 C C . ARG A 1 282 ? 24.761 -11.467 -22.703 1.00 71.75 282 ARG A C 1
ATOM 2309 O O . ARG A 1 282 ? 24.555 -12.290 -21.816 1.00 71.75 282 ARG A O 1
ATOM 2316 N N . ASP A 1 283 ? 25.465 -10.355 -22.525 1.00 77.06 283 ASP A N 1
ATOM 2317 C CA . ASP A 1 283 ? 26.180 -10.047 -21.290 1.00 77.06 283 ASP A CA 1
ATOM 2318 C C . ASP A 1 283 ? 25.268 -9.418 -20.225 1.00 77.06 283 ASP A C 1
ATOM 2320 O O . ASP A 1 283 ? 25.733 -9.071 -19.149 1.00 77.06 283 ASP A O 1
ATOM 2324 N N . PHE A 1 284 ? 23.950 -9.304 -20.456 1.00 76.31 284 PHE A N 1
ATOM 2325 C CA . PHE A 1 284 ? 23.019 -8.652 -19.518 1.00 76.31 284 PHE A CA 1
ATOM 2326 C C . PHE A 1 284 ? 23.021 -9.374 -18.177 1.00 76.31 284 PHE A C 1
ATOM 2328 O O . PHE A 1 284 ? 23.041 -8.750 -17.127 1.00 76.31 284 PHE A O 1
ATOM 2335 N N . ALA A 1 285 ? 23.035 -10.706 -18.210 1.00 70.12 285 ALA A N 1
ATOM 2336 C CA . ALA A 1 285 ? 23.055 -11.515 -16.998 1.00 70.12 285 ALA A CA 1
ATOM 2337 C C . ALA A 1 285 ? 24.378 -11.406 -16.214 1.00 70.12 285 ALA A C 1
ATOM 2339 O O . ALA A 1 285 ? 24.415 -11.812 -15.056 1.00 70.12 285 ALA A O 1
ATOM 2340 N N . VAL A 1 286 ? 25.444 -10.890 -16.837 1.00 73.31 286 VAL A N 1
ATOM 2341 C CA . VAL A 1 286 ? 26.796 -10.811 -16.264 1.00 73.31 286 VAL A CA 1
ATOM 2342 C C . VAL A 1 286 ? 27.146 -9.381 -15.847 1.00 73.31 286 VAL A C 1
ATOM 2344 O O . VAL A 1 286 ? 27.740 -9.179 -14.794 1.00 73.31 286 VAL A O 1
ATOM 2347 N N . GLU A 1 287 ? 26.765 -8.394 -16.655 1.00 76.94 287 GLU A N 1
ATOM 2348 C CA . GLU A 1 287 ? 27.115 -6.982 -16.484 1.00 76.94 287 GLU A CA 1
ATOM 2349 C C . GLU A 1 287 ? 26.027 -6.155 -15.791 1.00 76.94 287 GLU A C 1
ATOM 2351 O O . GLU A 1 287 ? 26.325 -5.051 -15.341 1.00 76.94 287 GLU A O 1
ATOM 2356 N N . ALA A 1 288 ? 24.782 -6.650 -15.697 1.00 76.38 288 ALA A N 1
ATOM 2357 C CA . ALA A 1 288 ? 23.712 -5.881 -15.069 1.00 76.38 288 ALA A CA 1
ATOM 2358 C C . ALA A 1 288 ? 23.977 -5.656 -13.583 1.00 76.38 288 ALA A C 1
ATOM 2360 O O . ALA A 1 288 ? 24.045 -6.599 -12.787 1.00 76.38 288 ALA A O 1
ATOM 2361 N N . ASP A 1 289 ? 24.052 -4.382 -13.207 1.00 78.69 289 ASP A N 1
ATOM 2362 C CA . ASP A 1 289 ? 24.078 -3.994 -11.812 1.00 78.69 289 ASP A CA 1
ATOM 2363 C C . ASP A 1 289 ? 22.652 -4.103 -11.203 1.00 78.69 289 ASP A C 1
ATOM 2365 O O . ASP A 1 289 ? 21.639 -4.195 -11.914 1.00 78.69 289 ASP A O 1
ATOM 2369 N N . PRO A 1 290 ? 22.509 -4.115 -9.865 1.00 77.75 290 PRO A N 1
ATOM 2370 C CA . PRO A 1 290 ? 21.191 -4.131 -9.230 1.00 77.75 290 PRO A CA 1
ATOM 2371 C C . PRO A 1 290 ? 20.280 -2.957 -9.620 1.00 77.75 290 PRO A C 1
ATOM 2373 O O . PRO A 1 290 ? 19.061 -3.086 -9.538 1.00 77.75 290 PRO A O 1
ATOM 2376 N N . LEU A 1 291 ? 20.840 -1.818 -10.022 1.00 78.81 291 LEU A N 1
ATOM 2377 C CA . LEU A 1 291 ? 20.103 -0.620 -10.398 1.00 78.81 291 LEU A CA 1
ATOM 2378 C C . LEU A 1 291 ? 19.486 -0.762 -11.797 1.00 78.81 291 LEU A C 1
ATOM 2380 O O . LEU A 1 291 ? 18.336 -0.387 -12.000 1.00 78.81 291 LEU A O 1
ATOM 2384 N N . ASP A 1 292 ? 20.197 -1.362 -12.742 1.00 78.81 292 ASP A N 1
ATOM 2385 C CA . ASP A 1 292 ? 19.720 -1.676 -14.084 1.00 78.81 292 ASP A CA 1
ATOM 2386 C C . ASP A 1 292 ? 18.479 -2.573 -14.039 1.00 78.81 292 ASP A C 1
ATOM 2388 O O . ASP A 1 292 ? 17.501 -2.348 -14.756 1.00 78.81 292 ASP A O 1
ATOM 2392 N N . ILE A 1 293 ? 18.467 -3.542 -13.121 1.00 81.31 293 ILE A N 1
ATOM 2393 C CA . ILE A 1 293 ? 17.316 -4.417 -12.868 1.00 81.31 293 ILE A CA 1
ATOM 2394 C C . ILE A 1 293 ? 16.104 -3.606 -12.391 1.00 81.31 293 ILE A C 1
ATOM 2396 O O . ILE A 1 293 ? 14.980 -3.821 -12.854 1.00 81.31 293 ILE A O 1
ATOM 2400 N N . GLU A 1 294 ? 16.321 -2.658 -11.482 1.00 81.81 294 GLU A N 1
ATOM 2401 C CA . GLU A 1 294 ? 15.279 -1.761 -10.978 1.00 81.81 294 GLU A CA 1
ATOM 2402 C C . GLU A 1 294 ? 14.760 -0.826 -12.086 1.00 81.81 294 GLU A C 1
ATOM 2404 O O . GLU A 1 294 ? 13.564 -0.546 -12.136 1.00 81.81 294 GLU A O 1
ATOM 2409 N N . ILE A 1 295 ? 15.614 -0.401 -13.026 1.00 80.06 295 ILE A N 1
ATOM 2410 C CA . ILE A 1 295 ? 15.231 0.430 -14.184 1.00 80.06 295 ILE A CA 1
ATOM 2411 C C . ILE A 1 295 ? 14.344 -0.352 -15.139 1.00 80.06 295 ILE A C 1
ATOM 2413 O O . ILE A 1 295 ? 13.296 0.153 -15.555 1.00 80.06 295 ILE A O 1
ATOM 2417 N N . VAL A 1 296 ? 14.743 -1.580 -15.474 1.00 83.00 296 VAL A N 1
ATOM 2418 C CA . VAL A 1 296 ? 13.959 -2.486 -16.321 1.00 83.00 296 VAL A CA 1
ATOM 2419 C C . VAL A 1 296 ? 12.595 -2.734 -15.686 1.00 83.00 296 VAL A C 1
ATOM 2421 O O . VAL A 1 296 ? 11.569 -2.568 -16.346 1.00 83.00 296 VAL A O 1
ATOM 2424 N N . PHE A 1 297 ? 12.575 -3.068 -14.395 1.00 85.50 297 PHE A N 1
ATOM 2425 C CA . PHE A 1 297 ? 11.350 -3.288 -13.637 1.00 85.50 297 PHE A CA 1
ATOM 2426 C C . PHE A 1 297 ? 10.449 -2.049 -13.624 1.00 85.50 297 PHE A C 1
ATOM 2428 O O . PHE A 1 297 ? 9.287 -2.127 -14.018 1.00 85.50 297 PHE A O 1
ATOM 2435 N N . PHE A 1 298 ? 10.971 -0.890 -13.230 1.00 82.56 298 PHE A N 1
ATOM 2436 C CA . PHE A 1 298 ? 10.177 0.329 -13.113 1.00 82.56 298 PHE A CA 1
ATOM 2437 C C . PHE A 1 298 ? 9.616 0.800 -14.455 1.00 82.56 298 PHE A C 1
ATOM 2439 O O . PHE A 1 298 ? 8.430 1.115 -14.555 1.00 82.56 298 PHE A O 1
ATOM 2446 N N . SER A 1 299 ? 10.448 0.782 -15.501 1.00 80.19 299 SER A N 1
ATOM 2447 C CA . SER A 1 299 ? 10.043 1.144 -16.863 1.00 80.19 299 SER A CA 1
ATOM 2448 C C . SER A 1 299 ? 8.956 0.207 -17.384 1.00 80.19 29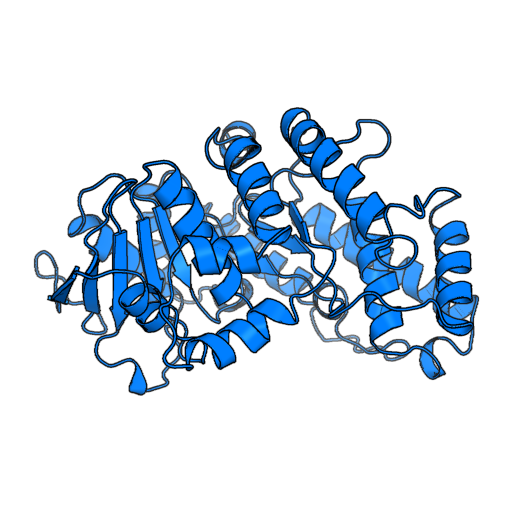9 SER A C 1
ATOM 2450 O O . SER A 1 299 ? 7.980 0.660 -17.983 1.00 80.19 299 SER A O 1
ATOM 2452 N N . PHE A 1 300 ? 9.093 -1.095 -17.111 1.00 85.62 300 PHE A N 1
ATOM 2453 C CA . PHE A 1 300 ? 8.074 -2.083 -17.438 1.00 85.62 300 PHE A CA 1
ATOM 2454 C C . PHE A 1 300 ? 6.750 -1.770 -16.734 1.00 85.62 300 PHE A C 1
ATOM 2456 O O . PHE A 1 300 ? 5.719 -1.690 -17.402 1.00 85.62 300 PHE A O 1
ATOM 2463 N N . ILE A 1 301 ? 6.757 -1.552 -15.414 1.00 86.38 301 ILE A N 1
ATOM 2464 C CA . ILE A 1 301 ? 5.525 -1.283 -14.664 1.00 86.38 301 ILE A CA 1
ATOM 2465 C C . ILE A 1 301 ? 4.850 -0.003 -15.144 1.00 86.38 301 ILE A C 1
ATOM 2467 O O . ILE A 1 301 ? 3.655 -0.028 -15.426 1.00 86.38 301 ILE A O 1
ATOM 2471 N N . LEU A 1 302 ? 5.602 1.089 -15.293 1.00 80.56 302 LEU A N 1
ATOM 2472 C CA . LEU A 1 302 ? 5.067 2.354 -15.792 1.00 80.56 302 LEU A CA 1
ATOM 2473 C C . LEU A 1 302 ? 4.376 2.194 -17.145 1.00 80.56 302 LEU A C 1
ATOM 2475 O O . LEU A 1 302 ? 3.288 2.731 -17.341 1.00 80.56 302 LEU A O 1
ATOM 2479 N N . ASN A 1 303 ? 4.976 1.420 -18.052 1.00 78.75 303 ASN A N 1
ATOM 2480 C CA . ASN A 1 303 ? 4.421 1.185 -19.378 1.00 78.75 303 ASN A CA 1
ATOM 2481 C C . ASN A 1 303 ? 3.074 0.440 -19.361 1.00 78.75 303 ASN A C 1
ATOM 2483 O O . ASN A 1 303 ? 2.237 0.691 -20.221 1.00 78.75 303 ASN A O 1
ATOM 2487 N N . HIS A 1 304 ? 2.867 -0.470 -18.407 1.00 81.19 304 HIS A N 1
ATOM 2488 C CA . HIS A 1 304 ? 1.631 -1.263 -18.301 1.00 81.19 304 HIS A CA 1
ATOM 2489 C C . HIS A 1 304 ? 0.574 -0.591 -17.412 1.00 81.19 304 HIS A C 1
ATOM 2491 O O . HIS A 1 304 ? -0.633 -0.789 -17.590 1.00 81.19 304 HIS A O 1
ATOM 2497 N N . ALA A 1 305 ? 1.024 0.204 -16.442 1.00 79.94 305 ALA A N 1
ATOM 2498 C CA . ALA A 1 305 ? 0.164 0.949 -15.541 1.00 79.94 305 ALA A CA 1
ATOM 2499 C C . ALA A 1 305 ? -0.454 2.166 -16.234 1.00 79.94 305 ALA A C 1
ATOM 2501 O O . ALA A 1 305 ? -1.669 2.337 -16.182 1.00 79.94 305 ALA A O 1
ATOM 2502 N N . MET A 1 306 ? 0.355 2.990 -16.907 1.00 77.06 306 MET A N 1
ATOM 2503 C CA . MET A 1 306 ? -0.136 4.196 -17.571 1.00 77.06 306 MET A CA 1
ATOM 2504 C C . MET A 1 306 ? -0.789 3.857 -18.904 1.00 77.06 306 MET A C 1
ATOM 2506 O O . MET A 1 306 ? -0.123 3.523 -19.884 1.00 77.06 306 MET A O 1
ATOM 2510 N N . GLU A 1 307 ? -2.109 4.002 -18.968 1.00 74.25 307 GLU A N 1
ATOM 2511 C CA . GLU A 1 307 ? -2.829 3.852 -20.224 1.00 74.25 307 GLU A CA 1
ATOM 2512 C C . GLU A 1 307 ? -2.568 5.080 -21.106 1.00 74.25 307 GLU A C 1
ATOM 2514 O O . GLU A 1 307 ? -3.116 6.157 -20.880 1.00 74.25 307 GLU A O 1
ATOM 2519 N N . ARG A 1 308 ? -1.706 4.935 -22.120 1.00 69.50 308 ARG A N 1
ATOM 2520 C CA . ARG A 1 308 ? -1.244 6.060 -22.956 1.00 69.50 308 ARG A CA 1
ATOM 2521 C C . ARG A 1 308 ? -2.378 6.765 -23.707 1.00 69.50 308 ARG A C 1
ATOM 2523 O O . ARG A 1 308 ? -2.332 7.983 -23.862 1.00 69.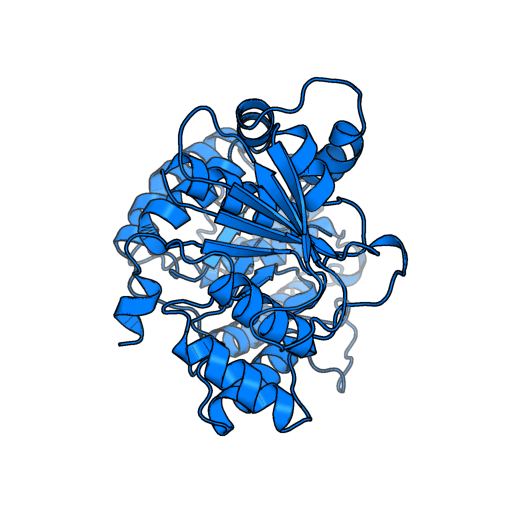50 308 ARG A O 1
ATOM 2530 N N . ALA A 1 309 ? -3.383 6.012 -24.158 1.00 67.69 309 ALA A N 1
ATOM 2531 C CA . ALA A 1 309 ? -4.508 6.547 -24.924 1.00 67.69 309 ALA A CA 1
ATOM 2532 C C . ALA A 1 309 ? -5.402 7.459 -24.071 1.00 67.69 309 ALA A C 1
ATOM 2534 O O . ALA A 1 309 ? -5.757 8.558 -24.490 1.00 67.69 309 ALA A O 1
ATOM 2535 N N . THR A 1 310 ? -5.730 7.023 -22.854 1.00 69.81 310 THR A N 1
ATOM 2536 C CA . THR A 1 310 ? -6.651 7.733 -21.951 1.00 69.81 310 THR A CA 1
ATOM 2537 C C . THR A 1 310 ? -5.926 8.625 -20.940 1.00 69.81 310 THR A C 1
ATOM 2539 O O . THR A 1 310 ? -6.554 9.460 -20.286 1.00 69.81 310 THR A O 1
ATOM 2542 N N . ARG A 1 311 ? -4.599 8.479 -20.829 1.00 78.56 311 ARG A N 1
ATOM 2543 C CA . ARG A 1 311 ? -3.733 9.092 -19.811 1.00 78.56 311 ARG A CA 1
ATOM 2544 C C . ARG A 1 311 ? -4.230 8.825 -18.389 1.00 78.56 311 ARG A C 1
ATOM 2546 O O . ARG A 1 311 ? -4.258 9.734 -17.562 1.00 78.56 311 ARG A O 1
ATOM 2553 N N . THR A 1 312 ? -4.657 7.594 -18.112 1.00 86.44 312 THR A N 1
ATOM 2554 C CA . THR A 1 312 ? -5.161 7.193 -16.792 1.00 86.44 312 THR A CA 1
ATOM 2555 C C . THR A 1 312 ? -4.174 6.312 -16.033 1.00 86.44 312 THR A C 1
ATOM 2557 O O . THR A 1 312 ? -3.277 5.694 -16.609 1.00 86.44 312 THR A O 1
ATOM 2560 N N . MET A 1 313 ? -4.358 6.279 -14.712 1.00 88.81 313 MET A N 1
ATOM 2561 C CA . MET A 1 313 ? -3.631 5.428 -13.773 1.00 88.81 313 MET A CA 1
ATOM 2562 C C . MET A 1 313 ? -4.614 4.537 -13.007 1.00 88.81 313 MET A C 1
ATOM 2564 O O . MET A 1 313 ? -5.650 5.049 -12.574 1.00 88.81 313 MET A O 1
ATOM 2568 N N . PRO A 1 314 ? -4.336 3.240 -12.785 1.00 93.56 314 PRO A N 1
ATOM 2569 C CA . PRO A 1 314 ? -5.201 2.396 -11.973 1.00 93.56 314 PRO A CA 1
ATOM 2570 C C . PRO A 1 314 ? -5.373 2.972 -10.566 1.00 93.56 314 PRO A C 1
ATOM 2572 O O . PRO A 1 314 ? -4.405 3.383 -9.929 1.00 93.56 314 PRO A O 1
ATOM 2575 N N . LEU A 1 315 ? -6.608 2.999 -10.068 1.00 95.75 315 LEU A N 1
ATOM 2576 C CA . LEU A 1 315 ? -6.937 3.650 -8.797 1.00 95.75 315 LEU A CA 1
ATOM 2577 C C . LEU A 1 315 ? -6.281 2.955 -7.595 1.00 95.75 315 LEU A C 1
ATOM 2579 O O . LEU A 1 315 ? -5.981 3.602 -6.595 1.00 95.75 315 LEU A O 1
ATOM 2583 N N . ASN A 1 316 ? -6.024 1.652 -7.687 1.00 95.75 316 ASN A N 1
ATOM 2584 C CA . ASN A 1 316 ? -5.334 0.871 -6.665 1.00 95.75 316 ASN A CA 1
ATOM 2585 C C . ASN A 1 316 ? -3.817 0.750 -6.918 1.00 95.75 316 ASN A C 1
ATOM 2587 O O . ASN A 1 316 ? -3.199 -0.206 -6.460 1.00 95.75 316 ASN A O 1
ATOM 2591 N N . MET A 1 317 ? -3.199 1.700 -7.627 1.00 93.69 317 MET A N 1
ATOM 2592 C CA . MET A 1 317 ? -1.748 1.764 -7.821 1.00 93.69 317 MET A CA 1
ATOM 2593 C C . MET A 1 317 ? -1.203 3.148 -7.460 1.00 93.69 317 MET A C 1
ATOM 2595 O O . MET A 1 317 ? -1.790 4.154 -7.830 1.00 93.69 317 MET A O 1
ATOM 2599 N N . ILE A 1 318 ? -0.069 3.193 -6.758 1.00 91.12 318 ILE A N 1
ATOM 2600 C CA . ILE A 1 318 ? 0.674 4.402 -6.390 1.00 91.12 318 ILE A CA 1
ATOM 2601 C C . ILE A 1 318 ? 2.110 4.228 -6.883 1.00 91.12 318 ILE A C 1
ATOM 2603 O O . ILE A 1 318 ? 2.798 3.293 -6.476 1.00 91.12 318 ILE A O 1
ATOM 2607 N N . ILE A 1 319 ? 2.579 5.126 -7.746 1.00 84.31 319 ILE A N 1
ATOM 2608 C CA . ILE A 1 319 ? 3.935 5.068 -8.300 1.00 84.31 319 ILE A CA 1
ATOM 2609 C C . ILE A 1 319 ? 4.832 6.078 -7.591 1.00 84.31 319 ILE A C 1
ATOM 2611 O O . ILE A 1 319 ? 4.518 7.264 -7.536 1.00 84.31 319 ILE A O 1
ATOM 2615 N N . ILE A 1 320 ? 5.963 5.598 -7.072 1.00 80.81 320 ILE A N 1
ATOM 2616 C CA . ILE A 1 320 ? 6.952 6.382 -6.330 1.00 80.81 320 ILE A CA 1
ATOM 2617 C C . ILE A 1 320 ? 8.329 6.126 -6.962 1.00 80.81 320 ILE A C 1
ATOM 2619 O O . ILE A 1 320 ? 8.977 5.137 -6.629 1.00 80.81 320 ILE A O 1
ATOM 2623 N N . PRO A 1 321 ? 8.789 6.985 -7.882 1.00 67.69 321 PRO A N 1
ATOM 2624 C CA . PRO A 1 321 ? 9.924 6.703 -8.767 1.00 67.69 321 PRO A CA 1
ATOM 2625 C C . PRO A 1 321 ? 11.300 6.647 -8.111 1.00 67.69 321 PRO A C 1
ATOM 2627 O O . PRO A 1 321 ? 12.246 6.241 -8.771 1.00 67.69 321 PRO A O 1
ATOM 2630 N N . PHE A 1 322 ? 11.430 7.033 -6.846 1.00 66.62 322 PHE A N 1
ATOM 2631 C CA . PHE A 1 322 ? 12.671 6.893 -6.097 1.00 66.62 322 PHE A CA 1
ATOM 2632 C C . PHE A 1 322 ? 12.372 6.309 -4.727 1.00 66.62 322 PHE A C 1
ATOM 2634 O O . PHE A 1 322 ? 11.463 6.775 -4.031 1.00 66.62 322 PHE A O 1
ATOM 2641 N N . MET A 1 323 ? 13.140 5.288 -4.346 1.00 58.66 323 MET A N 1
ATOM 2642 C CA . MET A 1 323 ? 13.097 4.770 -2.994 1.00 58.66 323 MET A CA 1
ATOM 2643 C C . MET A 1 323 ? 13.889 5.679 -2.078 1.00 58.66 323 MET A C 1
ATOM 2645 O O . MET A 1 323 ? 14.908 6.293 -2.377 1.00 58.66 323 MET A O 1
ATOM 2649 N N . VAL A 1 324 ? 13.363 5.768 -0.887 1.00 51.78 324 VAL A N 1
ATOM 2650 C CA . VAL A 1 324 ? 13.575 6.908 -0.052 1.00 51.78 324 VAL A CA 1
ATOM 2651 C C . VAL A 1 324 ? 14.840 6.684 0.769 1.00 51.78 324 VAL A C 1
ATOM 2653 O O . VAL A 1 324 ? 14.783 6.201 1.900 1.00 51.78 324 VAL A O 1
ATOM 2656 N N . ARG A 1 325 ? 16.006 7.073 0.231 1.00 44.47 325 ARG A N 1
ATOM 2657 C CA . ARG A 1 325 ? 17.235 7.208 1.046 1.00 44.47 325 ARG A CA 1
ATOM 2658 C C . ARG A 1 325 ? 16.961 8.093 2.265 1.00 44.47 325 ARG A C 1
ATOM 2660 O O . ARG A 1 325 ? 17.510 7.868 3.336 1.00 44.47 325 ARG A O 1
ATOM 2667 N N . LYS A 1 326 ? 16.016 9.033 2.125 1.00 49.41 326 LYS A N 1
ATOM 2668 C CA . LYS A 1 326 ? 15.514 9.889 3.199 1.00 49.41 326 LYS A CA 1
ATOM 2669 C C . LYS A 1 326 ? 14.605 9.191 4.225 1.00 49.41 326 LYS A C 1
ATOM 2671 O O . LYS A 1 326 ? 14.748 9.577 5.367 1.00 49.41 326 LYS A O 1
ATOM 2676 N N . LEU A 1 327 ? 13.785 8.166 3.919 1.00 46.94 327 LEU A N 1
ATOM 2677 C CA . LEU A 1 327 ? 12.923 7.486 4.921 1.00 46.94 327 LEU A CA 1
ATOM 2678 C C . LEU A 1 327 ? 13.641 6.392 5.713 1.00 46.94 327 LEU A C 1
ATOM 2680 O O . LEU A 1 327 ? 13.211 6.058 6.811 1.00 46.94 327 LEU A O 1
ATOM 2684 N N . VAL A 1 328 ? 14.707 5.803 5.170 1.00 46.75 328 VAL A N 1
ATOM 2685 C CA . VAL A 1 328 ? 15.544 4.863 5.933 1.00 46.75 328 VAL A CA 1
ATOM 2686 C C . VAL A 1 328 ? 16.446 5.653 6.885 1.00 46.75 328 VAL A C 1
ATOM 2688 O O . VAL A 1 328 ? 16.405 5.414 8.087 1.00 46.75 328 VAL A O 1
ATOM 2691 N N . ASN A 1 329 ? 17.107 6.708 6.387 1.00 46.41 329 ASN A N 1
ATOM 2692 C CA . ASN A 1 329 ? 17.845 7.661 7.225 1.00 46.41 329 ASN A CA 1
ATOM 2693 C C . ASN A 1 329 ? 16.928 8.489 8.145 1.00 46.41 329 ASN A C 1
ATOM 2695 O O . ASN A 1 329 ? 17.406 9.084 9.100 1.00 46.41 329 ASN A O 1
ATOM 2699 N N . PHE A 1 330 ? 15.624 8.563 7.870 1.00 48.53 330 PHE A N 1
ATOM 2700 C CA . PHE A 1 330 ? 14.617 9.204 8.724 1.00 48.53 330 PHE A CA 1
ATOM 2701 C C . PHE A 1 330 ? 14.435 8.446 10.030 1.00 48.53 330 PHE A C 1
ATOM 2703 O O . PHE A 1 330 ? 14.314 9.079 11.065 1.00 48.53 330 PHE A O 1
ATOM 2710 N N . VAL A 1 331 ? 14.478 7.114 10.009 1.00 50.97 331 VAL A N 1
ATOM 2711 C CA . VAL A 1 331 ? 14.442 6.290 11.226 1.00 50.97 331 VAL A CA 1
ATOM 2712 C C . VAL A 1 331 ? 15.642 6.591 12.110 1.00 50.97 331 VAL A C 1
ATOM 2714 O O . VAL A 1 331 ? 15.477 6.840 13.301 1.00 50.97 331 VAL A O 1
ATOM 2717 N N . ASP A 1 332 ? 16.824 6.654 11.499 1.00 47.75 332 ASP A N 1
ATOM 2718 C CA . ASP A 1 332 ? 18.076 6.949 12.191 1.00 47.75 332 ASP A CA 1
ATOM 2719 C C . ASP A 1 332 ? 18.145 8.419 12.644 1.00 47.75 332 ASP A C 1
ATOM 2721 O O . ASP A 1 332 ? 18.593 8.717 13.748 1.00 47.75 332 ASP A O 1
ATOM 2725 N N . ALA A 1 333 ? 17.617 9.356 11.850 1.00 48.56 333 ALA A N 1
ATOM 2726 C CA . ALA A 1 333 ? 17.531 10.774 12.200 1.00 48.56 333 ALA A CA 1
ATOM 2727 C C . ALA A 1 333 ? 16.443 11.069 13.248 1.00 48.56 333 ALA A C 1
ATOM 2729 O O . ALA A 1 333 ? 16.584 12.022 14.007 1.00 48.56 333 ALA A O 1
ATOM 2730 N N . MET A 1 334 ? 15.385 10.256 13.336 1.00 50.16 334 MET A N 1
ATOM 2731 C CA . MET A 1 334 ? 14.354 10.344 14.380 1.00 50.16 334 MET A CA 1
ATOM 2732 C C . MET A 1 334 ? 14.855 9.902 15.754 1.00 50.16 334 MET A C 1
ATOM 2734 O O . MET A 1 334 ? 14.177 10.150 16.752 1.00 50.16 334 MET A O 1
ATOM 2738 N N . LEU A 1 335 ? 16.037 9.279 15.825 1.00 50.66 335 LEU A N 1
ATOM 2739 C CA . LEU A 1 335 ? 16.758 9.015 17.069 1.00 50.66 335 LEU A CA 1
ATOM 2740 C C . LEU A 1 335 ? 17.579 10.227 17.549 1.00 50.66 335 LEU A C 1
ATOM 2742 O O . LEU A 1 335 ? 18.052 10.204 18.684 1.00 50.66 335 LEU A O 1
ATOM 2746 N N . LEU A 1 336 ? 17.728 11.286 16.738 1.00 52.31 336 LEU A N 1
ATOM 2747 C CA . LEU A 1 336 ? 18.417 12.513 17.148 1.00 52.31 336 LEU A CA 1
ATOM 2748 C C . LEU A 1 336 ? 17.518 13.381 18.057 1.00 52.31 336 LEU A C 1
ATOM 2750 O O . LEU A 1 336 ? 16.301 13.383 17.883 1.00 52.31 336 LEU A O 1
ATOM 2754 N N . PRO A 1 337 ? 18.081 14.169 18.997 1.00 46.75 337 PRO A N 1
ATOM 2755 C CA . PRO A 1 337 ? 17.311 14.947 19.981 1.00 46.75 337 PRO A CA 1
ATOM 2756 C C . PRO A 1 337 ? 16.515 16.142 19.424 1.00 46.75 337 PRO A C 1
ATOM 2758 O O . PRO A 1 337 ? 15.950 16.909 20.204 1.00 46.75 337 PRO A O 1
ATOM 2761 N N . SER A 1 338 ? 16.520 16.380 18.110 1.00 53.09 338 SER A N 1
ATOM 2762 C CA . SER A 1 338 ? 15.844 17.538 17.524 1.00 53.09 338 SER A CA 1
ATOM 2763 C C . SER A 1 338 ? 14.320 17.370 17.535 1.00 53.09 338 SER A C 1
ATOM 2765 O O . SER A 1 338 ? 13.788 16.263 17.474 1.00 53.09 338 SER A O 1
ATOM 2767 N N . VAL A 1 339 ? 13.606 18.494 17.644 1.00 57.47 339 VAL A N 1
ATOM 2768 C CA . VAL A 1 339 ? 12.139 18.539 17.737 1.00 57.47 339 VAL A CA 1
ATOM 2769 C C . VAL A 1 339 ? 11.515 17.936 16.474 1.00 57.47 339 VAL A C 1
ATOM 2771 O O . VAL A 1 339 ? 11.530 18.550 15.408 1.00 57.47 339 VAL A O 1
ATOM 2774 N N . LEU A 1 340 ? 10.960 16.731 16.600 1.00 69.38 340 LEU A N 1
ATOM 2775 C CA . LEU A 1 340 ? 10.196 16.066 15.551 1.00 69.38 340 LEU A CA 1
ATOM 2776 C C . LEU A 1 340 ? 8.783 16.672 15.485 1.00 69.38 340 LEU A C 1
ATOM 2778 O O . LEU A 1 340 ? 8.032 16.588 16.452 1.00 69.38 340 LEU A O 1
ATOM 2782 N N . SER A 1 341 ? 8.403 17.268 14.353 1.00 73.25 341 SER A N 1
ATOM 2783 C CA . SER A 1 341 ? 7.052 17.807 14.117 1.00 73.25 341 SER A CA 1
ATOM 2784 C C . SER A 1 341 ? 6.410 17.212 12.863 1.00 73.25 341 SER A C 1
ATOM 2786 O O . SER A 1 341 ? 7.118 16.763 11.960 1.00 73.25 341 SER A O 1
ATOM 2788 N N . GLU A 1 342 ? 5.076 17.252 12.759 1.00 76.38 342 GLU A N 1
ATOM 2789 C CA . GLU A 1 342 ? 4.373 16.827 11.537 1.00 76.38 342 GLU A CA 1
ATOM 2790 C C . GLU A 1 342 ? 4.900 17.538 10.280 1.00 76.38 342 GLU A C 1
ATOM 2792 O O . GLU A 1 342 ? 5.109 16.895 9.252 1.00 76.38 342 GLU A O 1
ATOM 2797 N N . ASP A 1 343 ? 5.122 18.856 10.369 1.00 78.62 343 ASP A N 1
ATOM 2798 C CA . ASP A 1 343 ? 5.628 19.662 9.254 1.00 78.62 343 ASP A CA 1
ATOM 2799 C C . ASP A 1 343 ? 7.014 19.196 8.839 1.00 78.62 343 ASP A C 1
ATOM 2801 O O . ASP A 1 343 ? 7.251 18.973 7.657 1.00 78.62 343 ASP A O 1
ATOM 2805 N N . SER A 1 344 ? 7.894 18.942 9.811 1.00 73.12 344 SER A N 1
ATOM 2806 C CA . SER A 1 344 ? 9.239 18.448 9.526 1.00 73.12 344 SER A CA 1
ATOM 2807 C C . SER A 1 344 ? 9.223 17.078 8.842 1.00 73.12 344 SER A C 1
ATOM 2809 O O . SER A 1 344 ? 10.069 16.822 7.991 1.00 73.12 344 SER A O 1
ATOM 2811 N N . ILE A 1 345 ? 8.264 16.205 9.176 1.00 72.81 345 ILE A N 1
ATOM 2812 C CA . ILE A 1 345 ? 8.115 14.891 8.538 1.00 72.81 345 ILE A CA 1
ATOM 2813 C C . ILE A 1 345 ? 7.641 15.084 7.096 1.00 72.81 345 ILE A C 1
ATOM 2815 O O . ILE A 1 345 ? 8.290 14.616 6.168 1.00 72.81 345 ILE A O 1
ATOM 2819 N N . ILE A 1 346 ? 6.551 15.823 6.886 1.00 74.25 346 ILE A N 1
ATOM 2820 C CA . ILE A 1 346 ? 5.958 16.011 5.553 1.00 74.25 346 ILE A CA 1
ATOM 2821 C C . ILE A 1 346 ? 6.896 16.779 4.613 1.00 74.25 346 ILE A C 1
ATOM 2823 O O . ILE A 1 346 ? 7.013 16.421 3.441 1.00 74.25 346 ILE A O 1
ATOM 2827 N N . GLU A 1 347 ? 7.597 17.797 5.112 1.00 69.94 347 GLU A N 1
ATOM 2828 C CA . GLU A 1 347 ? 8.597 18.545 4.348 1.00 69.94 347 GLU A CA 1
ATOM 2829 C C . GLU A 1 347 ? 9.753 17.639 3.900 1.00 69.94 347 GLU A C 1
ATOM 2831 O O . GLU A 1 347 ? 10.180 17.700 2.745 1.00 69.94 347 GLU A O 1
ATOM 2836 N N . ARG A 1 348 ? 10.218 16.739 4.778 1.00 66.69 348 ARG A N 1
ATOM 2837 C CA . ARG A 1 348 ? 11.283 15.770 4.465 1.00 66.69 348 ARG A CA 1
ATOM 2838 C C . ARG A 1 348 ? 10.842 14.708 3.462 1.00 66.69 348 ARG A C 1
ATOM 2840 O O . ARG A 1 348 ? 11.643 14.343 2.599 1.00 66.69 348 ARG A O 1
ATOM 2847 N N . GLU A 1 349 ? 9.585 14.271 3.536 1.00 70.31 349 GLU A N 1
ATOM 2848 C CA . GLU A 1 349 ? 8.973 13.370 2.552 1.00 70.31 349 GLU A CA 1
ATOM 2849 C C . GLU A 1 349 ? 8.765 14.033 1.184 1.00 70.31 349 GLU A C 1
ATOM 2851 O O . GLU A 1 349 ? 8.666 13.349 0.160 1.00 70.31 349 GLU A O 1
ATOM 2856 N N . GLY A 1 350 ? 8.734 15.369 1.144 1.00 76.81 350 GLY A N 1
ATOM 2857 C CA . GLY A 1 350 ? 8.793 16.179 -0.065 1.00 76.81 350 GLY A CA 1
ATOM 2858 C C . GLY A 1 350 ? 7.765 15.763 -1.117 1.00 76.81 350 GLY A C 1
ATOM 2859 O O . GLY A 1 350 ? 6.570 16.028 -1.002 1.00 76.81 350 GLY A O 1
ATOM 2860 N N . ILE A 1 351 ? 8.239 15.130 -2.188 1.00 78.44 351 ILE A N 1
ATOM 2861 C CA . ILE A 1 351 ? 7.415 14.743 -3.339 1.00 78.44 351 ILE A CA 1
ATOM 2862 C C . ILE A 1 351 ? 6.548 13.512 -3.046 1.00 78.44 351 ILE A C 1
ATOM 2864 O O . ILE A 1 351 ? 5.429 13.420 -3.546 1.00 78.44 351 ILE A O 1
ATOM 2868 N N . ILE A 1 352 ? 7.008 12.600 -2.191 1.00 80.50 352 ILE A N 1
ATOM 2869 C CA . ILE A 1 352 ? 6.263 11.384 -1.836 1.00 80.50 352 ILE A CA 1
ATOM 2870 C C . ILE A 1 352 ? 5.001 11.756 -1.063 1.00 80.50 352 ILE A C 1
ATOM 2872 O O . ILE A 1 352 ? 3.916 11.257 -1.370 1.00 80.50 352 ILE A O 1
ATOM 2876 N N . GLY A 1 353 ? 5.131 12.709 -0.133 1.00 84.56 353 GLY A N 1
ATOM 2877 C CA . GLY A 1 353 ? 4.000 13.305 0.573 1.00 84.56 353 GLY A CA 1
ATOM 2878 C C . GLY A 1 353 ? 2.941 13.854 -0.378 1.00 84.56 353 GLY A C 1
ATOM 2879 O O . GLY A 1 353 ? 1.760 13.550 -0.221 1.00 84.56 353 GLY A O 1
ATOM 2880 N N . LYS A 1 354 ? 3.366 14.569 -1.427 1.00 88.44 354 LYS A N 1
ATOM 2881 C CA . LYS A 1 354 ? 2.466 15.106 -2.460 1.00 88.44 354 LYS A CA 1
ATOM 2882 C C . LYS A 1 354 ? 1.781 14.006 -3.273 1.00 88.44 354 LYS A C 1
ATOM 2884 O O . LYS A 1 354 ? 0.588 14.112 -3.533 1.00 88.44 354 LYS A O 1
ATOM 2889 N N . ILE A 1 355 ? 2.493 12.941 -3.652 1.00 89.44 355 ILE A N 1
ATOM 2890 C CA . ILE A 1 355 ? 1.909 11.810 -4.397 1.00 89.44 355 ILE A CA 1
ATOM 2891 C C . ILE A 1 355 ? 0.821 11.116 -3.568 1.00 89.44 355 ILE A C 1
ATOM 2893 O O . ILE A 1 355 ? -0.283 10.888 -4.068 1.00 89.44 355 ILE A O 1
ATOM 2897 N N . PHE A 1 356 ? 1.100 10.820 -2.295 1.00 91.00 356 PHE A N 1
ATOM 2898 C CA . PHE A 1 356 ? 0.100 10.245 -1.394 1.00 91.00 356 PHE A CA 1
ATOM 2899 C C . PHE A 1 356 ? -1.067 11.194 -1.168 1.00 91.00 356 PHE A C 1
ATOM 2901 O O . PHE A 1 356 ? -2.211 10.753 -1.183 1.00 91.00 356 PHE A O 1
ATOM 2908 N N . GLU A 1 357 ? -0.809 12.488 -0.994 1.00 92.94 357 GLU A N 1
ATOM 2909 C CA . GLU A 1 357 ? -1.871 13.475 -0.849 1.00 92.94 357 GLU A CA 1
ATOM 2910 C C . GLU A 1 357 ? -2.788 13.510 -2.081 1.00 92.94 357 GLU A C 1
ATOM 2912 O O . GLU A 1 357 ? -4.011 13.506 -1.930 1.00 92.94 357 GLU A O 1
ATOM 2917 N N . ILE A 1 358 ? -2.222 13.487 -3.292 1.00 94.62 358 ILE A N 1
ATOM 2918 C CA . ILE A 1 358 ? -2.990 13.402 -4.539 1.00 94.62 358 ILE A CA 1
ATOM 2919 C C . ILE A 1 358 ? -3.860 12.144 -4.532 1.00 94.62 358 ILE A C 1
ATOM 2921 O O . ILE A 1 358 ? -5.064 12.244 -4.768 1.00 94.62 358 ILE A O 1
ATOM 2925 N N . TRP A 1 359 ? -3.288 10.976 -4.227 1.00 95.75 359 TRP A N 1
ATOM 2926 C CA . TRP A 1 359 ? -4.040 9.721 -4.193 1.00 95.75 359 TRP A CA 1
ATOM 2927 C C . TRP A 1 359 ? -5.144 9.736 -3.124 1.00 95.75 359 TRP A C 1
ATOM 2929 O O . TRP A 1 359 ? -6.286 9.372 -3.403 1.00 95.75 359 TRP A O 1
ATOM 2939 N N . VAL A 1 360 ? -4.855 10.240 -1.921 1.00 95.56 360 VAL A N 1
ATOM 2940 C CA . VAL A 1 360 ? -5.842 10.389 -0.843 1.00 95.56 360 VAL A CA 1
ATOM 2941 C C . VAL A 1 360 ? -7.009 11.268 -1.299 1.00 95.56 360 VAL A C 1
ATOM 2943 O O . VAL A 1 360 ? -8.168 10.879 -1.154 1.00 95.56 360 VAL A O 1
ATOM 2946 N N . ASN A 1 361 ? -6.713 12.422 -1.898 1.00 96.12 361 ASN A N 1
ATOM 2947 C CA . ASN A 1 361 ? -7.720 13.393 -2.327 1.00 96.12 361 ASN A CA 1
ATOM 2948 C C . ASN A 1 361 ? -8.537 12.923 -3.533 1.00 96.12 361 ASN A C 1
ATOM 2950 O O . ASN A 1 361 ? -9.728 13.209 -3.613 1.00 96.12 361 ASN A O 1
ATOM 2954 N N . LYS A 1 362 ? -7.900 12.253 -4.498 1.00 96.12 362 LYS A N 1
ATOM 2955 C CA . LYS A 1 362 ? -8.522 11.892 -5.779 1.00 96.12 362 LYS A CA 1
ATOM 2956 C C . LYS A 1 362 ? -9.119 10.490 -5.787 1.00 96.12 362 LYS A C 1
ATOM 2958 O O . LYS A 1 362 ? -9.972 10.218 -6.625 1.00 96.12 362 LYS A O 1
ATOM 2963 N N . VAL A 1 363 ? -8.702 9.613 -4.873 1.00 96.38 363 VAL A N 1
ATOM 2964 C CA . VAL A 1 363 ? -9.096 8.198 -4.869 1.00 96.38 363 VAL A CA 1
ATOM 2965 C C . VAL A 1 363 ? -9.702 7.769 -3.537 1.00 96.38 363 VAL A C 1
ATOM 2967 O O . VAL A 1 363 ? -10.857 7.336 -3.520 1.00 96.38 363 VAL A O 1
ATOM 2970 N N . LEU A 1 364 ? -8.950 7.887 -2.436 1.00 95.50 364 LEU A N 1
ATOM 2971 C CA . LEU A 1 364 ? -9.339 7.306 -1.145 1.00 95.50 364 LEU A CA 1
ATOM 2972 C C . LEU A 1 364 ? -10.579 7.976 -0.549 1.00 95.50 364 LEU A C 1
ATOM 2974 O O . LEU A 1 364 ? -11.565 7.296 -0.276 1.00 95.50 364 LEU A O 1
ATOM 2978 N N . LEU A 1 365 ? -10.535 9.297 -0.343 1.00 94.44 365 LEU A N 1
ATOM 2979 C CA . LEU A 1 365 ? -11.623 10.030 0.314 1.00 94.44 365 LEU A CA 1
ATOM 2980 C C . LEU A 1 365 ? -12.903 10.087 -0.527 1.00 94.44 365 LEU A C 1
ATOM 2982 O O . LEU A 1 365 ? -13.974 9.868 0.040 1.00 94.44 365 LEU A O 1
ATOM 2986 N N . PRO A 1 366 ? -12.837 10.281 -1.861 1.00 94.62 366 PRO A N 1
ATOM 2987 C CA . PRO A 1 366 ? -14.020 10.134 -2.706 1.00 94.62 366 PRO A CA 1
ATOM 2988 C C . PRO A 1 366 ? -14.569 8.699 -2.729 1.00 94.62 366 PRO A C 1
ATOM 2990 O O . PRO A 1 366 ? -15.721 8.483 -3.092 1.00 94.62 366 PRO A O 1
ATOM 2993 N N . GLY A 1 367 ? -13.765 7.702 -2.341 1.00 93.69 367 GLY A N 1
ATOM 2994 C CA . GLY A 1 367 ? -14.165 6.299 -2.328 1.00 93.69 367 GLY A CA 1
ATOM 2995 C C . GLY A 1 367 ? -14.275 5.685 -3.723 1.00 93.69 367 GLY A C 1
ATOM 2996 O O . GLY A 1 367 ? -15.081 4.777 -3.913 1.00 93.69 367 GLY A O 1
ATOM 2997 N N . LYS A 1 368 ? -13.474 6.141 -4.702 1.00 95.38 368 LYS A N 1
ATOM 2998 C CA . LYS A 1 368 ? -13.589 5.685 -6.103 1.00 95.38 368 LYS A CA 1
ATOM 2999 C C . LYS A 1 368 ? -13.423 4.167 -6.248 1.00 95.38 368 LYS A C 1
ATOM 3001 O O . LYS A 1 368 ? -14.169 3.546 -6.992 1.00 95.38 368 LYS A O 1
ATOM 3006 N N . ILE A 1 369 ? -12.494 3.558 -5.501 1.00 94.12 369 ILE A N 1
ATOM 3007 C CA . ILE A 1 369 ? -12.286 2.094 -5.518 1.00 94.12 369 ILE A CA 1
ATOM 3008 C C . ILE A 1 369 ? -13.542 1.357 -5.033 1.00 94.12 369 ILE A C 1
ATOM 3010 O O . ILE A 1 369 ? -13.893 0.308 -5.560 1.00 94.12 369 ILE A O 1
ATOM 3014 N N . ARG A 1 370 ? -14.250 1.895 -4.034 1.00 90.38 370 ARG A N 1
ATOM 3015 C CA . ARG A 1 370 ? -15.521 1.334 -3.558 1.00 90.38 370 ARG A CA 1
ATOM 3016 C C . ARG A 1 370 ? -16.618 1.428 -4.604 1.00 90.38 370 ARG A C 1
ATOM 3018 O O . ARG A 1 370 ? -17.243 0.418 -4.882 1.00 90.38 370 ARG A O 1
ATOM 3025 N N . MET A 1 371 ? -16.782 2.596 -5.212 1.00 90.81 371 MET A N 1
ATOM 3026 C CA . MET A 1 371 ? -17.828 2.835 -6.209 1.00 90.81 371 MET A CA 1
ATOM 3027 C C . MET A 1 371 ? -17.732 1.926 -7.440 1.00 90.81 371 MET A C 1
ATOM 3029 O O . MET A 1 371 ? -18.728 1.746 -8.117 1.00 90.81 371 MET A O 1
ATOM 3033 N N . LEU A 1 372 ? -16.553 1.380 -7.753 1.00 88.00 372 LEU A N 1
ATOM 3034 C CA . LEU A 1 372 ? -16.374 0.436 -8.865 1.00 88.00 372 LEU A CA 1
ATOM 3035 C C . LEU A 1 372 ? -16.630 -1.032 -8.486 1.00 88.00 372 LEU A C 1
ATOM 3037 O O . LEU A 1 372 ? -16.639 -1.890 -9.366 1.00 88.00 372 LEU A O 1
ATOM 3041 N N . ARG A 1 373 ? -16.745 -1.341 -7.189 1.00 81.62 373 ARG A N 1
ATOM 3042 C CA . ARG A 1 373 ? -16.985 -2.701 -6.674 1.00 81.62 373 ARG A CA 1
ATOM 3043 C C . ARG A 1 373 ? -18.469 -2.976 -6.412 1.00 81.62 373 ARG A C 1
ATOM 3045 O O . ARG A 1 373 ? -18.863 -4.142 -6.442 1.00 81.62 373 ARG A O 1
ATOM 3052 N N . GLU A 1 374 ? -19.214 -1.925 -6.071 1.00 77.56 374 GLU A N 1
ATOM 3053 C CA . GLU A 1 374 ? -20.676 -1.898 -5.892 1.00 77.56 374 GLU A CA 1
ATOM 3054 C C . GLU A 1 374 ? -21.363 -1.784 -7.256 1.00 77.56 374 GLU A C 1
ATOM 3056 O O . GLU A 1 374 ? -22.361 -2.513 -7.456 1.00 77.56 374 GLU A O 1
#